Protein AF-A0A2N1PMX1-F1 (afdb_monomer_lite)

Secondary structure (DSSP, 8-state):
------------SS-TT------TT----TTGGGT-SEEEEEEEGGGHHHHHHHHHHHHHHH--EEEEEEE-HHHHHHHHHTT---SEEEES-HHHHHHHHHTTSS-GGG------TT-TTSS-EEEEEEEEEEEEETTSTTTT--HHHHHHHHHHT-SSPP-EEEE-SGGGTTHHHHHHHHH-THHHHHHHHT-PEEESSHHHHHHHHHTTS-SEEEEEGGGGGGT-TTEEEEEPPGGG--EEEEEEE--TT---HHHHHHHHHHHTSHHHHHHHHHTTPBPPP-EEEEE-SSHHHHHHHHHHHHHTT--EEEEEPPTTS-SS--EEEEEET--HHHHHHHHHT-TTGGG---SEEEEE-

pLDDT: mean 84.06, std 19.66, range [22.91, 98.5]

Structure (mmCIF, N/CA/C/O backbone):
data_AF-A0A2N1PMX1-F1
#
_entry.id   AF-A0A2N1PMX1-F1
#
loop_
_atom_site.group_PDB
_atom_site.id
_atom_site.type_symbol
_atom_site.label_atom_id
_atom_site.label_alt_id
_atom_site.label_comp_id
_atom_site.label_asym_id
_atom_site.label_entity_id
_atom_site.label_seq_id
_atom_site.pdbx_PDB_ins_code
_atom_site.Cartn_x
_atom_site.Cartn_y
_atom_site.Cartn_z
_atom_site.occupancy
_atom_site.B_iso_or_equiv
_atom_site.auth_seq_id
_atom_site.auth_comp_id
_atom_site.auth_asym_id
_atom_site.auth_atom_id
_atom_site.pdbx_PDB_model_num
ATOM 1 N N . MET A 1 1 ? 15.914 -27.012 -13.414 1.00 31.75 1 MET A N 1
ATOM 2 C CA . MET A 1 1 ? 14.667 -26.538 -12.777 1.00 31.75 1 MET A CA 1
ATOM 3 C C . MET A 1 1 ? 14.877 -26.641 -11.278 1.00 31.75 1 MET A C 1
ATOM 5 O O . MET A 1 1 ? 14.696 -27.716 -10.730 1.00 31.75 1 MET A O 1
ATOM 9 N N . ASN A 1 2 ? 15.370 -25.573 -10.645 1.00 22.91 2 ASN A N 1
ATOM 10 C CA . ASN A 1 2 ? 15.677 -25.578 -9.215 1.00 22.91 2 ASN A CA 1
ATOM 11 C C . ASN A 1 2 ? 14.552 -24.852 -8.477 1.00 22.91 2 ASN A C 1
ATOM 13 O O . ASN A 1 2 ? 14.322 -23.666 -8.707 1.00 22.91 2 ASN A O 1
ATOM 17 N N . SER A 1 3 ? 13.835 -25.584 -7.627 1.00 23.03 3 SER A N 1
ATOM 18 C CA . SER A 1 3 ? 12.868 -25.038 -6.682 1.00 23.03 3 SER A CA 1
ATOM 19 C C . SER A 1 3 ? 13.603 -24.179 -5.654 1.00 23.03 3 SER A C 1
ATOM 21 O O . SER A 1 3 ? 14.401 -24.688 -4.867 1.00 23.03 3 SER A O 1
ATOM 23 N N . LEU A 1 4 ? 13.351 -22.870 -5.670 1.00 25.89 4 LEU A N 1
ATOM 24 C CA . LEU A 1 4 ? 13.813 -21.954 -4.631 1.00 25.89 4 LEU A CA 1
ATOM 25 C C . LEU A 1 4 ? 13.107 -22.310 -3.316 1.00 25.89 4 LEU A C 1
ATOM 27 O O . LEU A 1 4 ? 11.915 -22.060 -3.146 1.00 25.89 4 LEU A O 1
ATOM 31 N N . HIS A 1 5 ? 13.846 -22.928 -2.396 1.00 24.62 5 HIS A N 1
ATOM 32 C CA . HIS A 1 5 ? 13.413 -23.119 -1.018 1.00 24.62 5 HIS A CA 1
ATOM 33 C C . HIS A 1 5 ? 13.460 -21.773 -0.285 1.00 24.62 5 HIS A C 1
ATOM 35 O O . HIS A 1 5 ? 14.514 -21.155 -0.148 1.00 24.62 5 HIS A O 1
ATOM 41 N N . PHE A 1 6 ? 12.299 -21.315 0.182 1.00 27.45 6 PHE A N 1
ATOM 42 C CA . PHE A 1 6 ? 12.172 -20.140 1.035 1.00 27.45 6 PHE A CA 1
ATOM 43 C C . PHE A 1 6 ? 12.699 -20.468 2.436 1.00 27.45 6 PHE A C 1
ATOM 45 O O . PHE A 1 6 ? 12.077 -21.231 3.172 1.00 27.45 6 PHE A O 1
ATOM 52 N N . HIS A 1 7 ? 13.831 -19.879 2.818 1.00 26.77 7 HIS A N 1
ATOM 53 C CA . HIS A 1 7 ? 14.289 -19.901 4.204 1.00 26.77 7 HIS A CA 1
ATOM 54 C C . HIS A 1 7 ? 13.447 -18.937 5.057 1.00 26.77 7 HIS A C 1
ATOM 56 O O . HIS A 1 7 ? 13.374 -17.731 4.795 1.00 26.77 7 HIS A O 1
ATOM 62 N N . GLU A 1 8 ? 12.818 -19.472 6.106 1.00 26.69 8 GLU A N 1
ATOM 63 C CA . GLU A 1 8 ? 12.263 -18.688 7.206 1.00 26.69 8 GLU A CA 1
ATOM 64 C C . GLU A 1 8 ? 13.402 -17.941 7.909 1.00 26.69 8 GLU A C 1
ATOM 66 O O . GLU A 1 8 ? 14.222 -18.530 8.608 1.00 26.69 8 GLU A O 1
ATOM 71 N N . TRP A 1 9 ? 13.460 -16.625 7.714 1.00 27.88 9 TRP A N 1
ATOM 72 C CA . TRP A 1 9 ? 14.339 -15.741 8.476 1.00 27.88 9 TRP A CA 1
ATOM 73 C C . TRP A 1 9 ? 13.493 -14.917 9.450 1.00 27.88 9 TRP A C 1
ATOM 75 O O . TRP A 1 9 ? 12.544 -14.241 9.032 1.00 27.88 9 TRP A O 1
ATOM 85 N N . SER A 1 10 ? 13.822 -15.024 10.741 1.00 28.45 10 SER A N 1
ATOM 86 C CA . SER A 1 10 ? 13.206 -14.311 11.865 1.00 28.45 10 SER A CA 1
ATOM 87 C C . SER A 1 10 ? 14.152 -13.203 12.343 1.00 28.45 10 SER A C 1
ATOM 89 O O . SER A 1 10 ? 15.170 -13.522 12.954 1.00 28.45 10 SER A O 1
ATOM 91 N N . PRO A 1 11 ? 13.846 -11.910 12.119 1.00 30.91 11 PRO A N 1
ATOM 92 C CA . PRO A 1 11 ? 14.676 -10.821 12.626 1.00 30.91 11 PRO A CA 1
ATOM 93 C C . PRO A 1 11 ? 14.299 -10.381 14.055 1.00 30.91 11 PRO A C 1
ATOM 95 O O . PRO A 1 11 ? 14.763 -9.346 14.522 1.00 30.91 11 PRO A O 1
ATOM 98 N N . PHE A 1 12 ? 13.476 -11.141 14.788 1.00 35.06 12 PHE A N 1
ATOM 99 C CA . PHE A 1 12 ? 12.961 -10.730 16.100 1.00 35.06 12 PHE A CA 1
ATOM 100 C C . PHE A 1 12 ? 13.449 -11.631 17.236 1.00 35.06 12 PHE A C 1
ATOM 102 O O . PHE A 1 12 ? 12.665 -12.387 17.798 1.00 35.06 12 PHE A O 1
ATOM 109 N N . ASN A 1 13 ? 14.726 -11.518 17.612 1.00 29.23 13 ASN A N 1
ATOM 110 C CA . ASN A 1 13 ? 15.225 -12.109 18.863 1.00 29.23 13 ASN A CA 1
ATOM 111 C C . ASN A 1 13 ? 15.556 -11.095 19.972 1.00 29.23 13 ASN A C 1
ATOM 113 O O . ASN A 1 13 ? 15.912 -11.524 21.059 1.00 29.23 13 ASN A O 1
ATOM 117 N N . ASN A 1 14 ? 15.364 -9.782 19.775 1.00 31.61 14 ASN A N 1
ATOM 118 C CA . ASN A 1 14 ? 15.778 -8.774 20.772 1.00 31.61 14 ASN A CA 1
ATOM 119 C C . ASN A 1 14 ? 14.686 -7.798 21.260 1.00 31.61 14 ASN A C 1
ATOM 121 O O . ASN A 1 14 ? 15.005 -6.753 21.815 1.00 31.61 14 ASN A O 1
ATOM 125 N N . LEU A 1 15 ? 13.396 -8.134 21.132 1.00 34.53 15 LEU A N 1
ATOM 126 C CA . LEU A 1 15 ? 12.296 -7.341 21.726 1.00 34.53 15 LEU A CA 1
ATOM 127 C C . LEU A 1 15 ? 11.607 -8.017 22.931 1.00 34.53 15 LEU A C 1
ATOM 129 O O . LEU A 1 15 ? 10.574 -7.546 23.397 1.00 34.53 15 LEU A O 1
ATOM 133 N N . SER A 1 16 ? 12.173 -9.093 23.488 1.00 35.72 16 SER A N 1
ATOM 134 C CA . SER A 1 16 ? 11.529 -9.905 24.536 1.00 35.72 16 SER A CA 1
ATOM 135 C C . SER A 1 16 ? 11.720 -9.430 25.990 1.00 35.72 16 SER A C 1
ATOM 137 O O . SER A 1 16 ? 11.371 -10.176 26.900 1.00 35.72 16 SER A O 1
ATOM 139 N N . GLN A 1 17 ? 12.217 -8.214 26.263 1.00 33.31 17 GLN A N 1
ATOM 140 C CA . GLN A 1 17 ? 12.515 -7.789 27.650 1.00 33.31 17 GLN A CA 1
ATOM 141 C C . GLN A 1 17 ? 11.909 -6.458 28.128 1.00 33.31 17 GLN A C 1
ATOM 143 O O . GLN A 1 17 ? 12.390 -5.867 29.091 1.00 33.31 17 GLN A O 1
ATOM 148 N N . ARG A 1 18 ? 10.787 -6.005 27.562 1.00 36.00 18 ARG A N 1
ATOM 149 C CA . ARG A 1 18 ? 9.947 -4.988 28.229 1.00 36.00 18 ARG A CA 1
ATOM 150 C C . ARG A 1 18 ? 8.486 -5.416 28.257 1.00 36.00 18 ARG A C 1
ATOM 152 O O . ARG A 1 18 ? 7.653 -4.914 27.515 1.00 36.00 18 ARG A O 1
ATOM 159 N N . GLY A 1 19 ? 8.195 -6.382 29.124 1.00 37.06 19 GLY A N 1
ATOM 160 C CA . GLY A 1 19 ? 6.842 -6.808 29.462 1.00 37.06 19 GLY A CA 1
ATOM 161 C C . GLY A 1 19 ? 6.631 -6.768 30.971 1.00 37.06 19 GLY A C 1
ATOM 162 O O . GLY A 1 19 ? 7.093 -7.668 31.657 1.00 37.06 19 GLY A O 1
ATOM 163 N N . GLN A 1 20 ? 5.954 -5.725 31.459 1.00 38.34 20 GLN A N 1
ATOM 164 C CA . GLN A 1 20 ? 5.253 -5.588 32.753 1.00 38.34 20 GLN A CA 1
ATOM 165 C C . GLN A 1 20 ? 4.741 -4.130 32.773 1.00 38.34 20 GLN A C 1
ATOM 167 O O . GLN A 1 20 ? 5.554 -3.222 32.761 1.00 38.34 20 GLN A O 1
ATOM 172 N N . ARG A 1 21 ? 3.455 -3.766 32.711 1.00 39.44 21 ARG A N 1
ATOM 173 C CA . ARG A 1 21 ? 2.185 -4.391 33.094 1.00 39.44 21 ARG A CA 1
ATOM 174 C C . ARG A 1 21 ? 1.114 -4.052 32.042 1.00 39.44 21 ARG A C 1
ATOM 176 O O . ARG A 1 21 ? 0.898 -2.887 31.740 1.00 39.44 21 ARG A O 1
ATOM 183 N N . MET A 1 22 ? 0.403 -5.060 31.542 1.00 35.62 22 MET A N 1
ATOM 184 C CA . MET A 1 22 ? -0.882 -4.906 30.843 1.00 35.62 22 MET A CA 1
ATOM 185 C C . MET A 1 22 ? -1.934 -5.757 31.568 1.00 35.62 22 MET A C 1
ATOM 187 O O . MET A 1 22 ? -2.430 -6.750 31.036 1.00 35.62 22 MET A O 1
ATOM 191 N N . SER A 1 23 ? -2.212 -5.441 32.835 1.00 36.66 23 SER A N 1
ATOM 192 C CA . SER A 1 23 ? -3.180 -6.195 33.645 1.00 36.66 23 SER A CA 1
ATOM 193 C C . SER A 1 23 ? -4.632 -5.744 33.479 1.00 36.66 23 SER A C 1
ATOM 195 O O . SER A 1 23 ? -5.520 -6.479 33.902 1.00 36.66 23 SER A O 1
ATOM 197 N N . ASP A 1 24 ? -4.908 -4.626 32.804 1.00 37.81 24 ASP A N 1
ATOM 198 C CA . ASP A 1 24 ? -6.205 -3.953 32.990 1.00 37.81 24 ASP A CA 1
ATOM 199 C C . ASP A 1 24 ? -7.189 -4.119 31.815 1.00 37.81 24 ASP A C 1
ATOM 201 O O . ASP A 1 24 ? -8.210 -3.449 31.745 1.00 37.81 24 ASP A O 1
ATOM 205 N N . PHE A 1 25 ? -6.949 -5.083 30.917 1.00 43.34 25 PHE A N 1
ATOM 206 C CA . PHE A 1 25 ? -7.880 -5.446 29.830 1.00 43.34 25 PHE A CA 1
ATOM 207 C C . PHE A 1 25 ? -8.439 -6.874 29.947 1.00 43.34 25 PHE A C 1
ATOM 209 O O . PHE A 1 25 ? -8.763 -7.534 28.957 1.00 43.34 25 PHE A O 1
ATOM 216 N N . LYS A 1 26 ? -8.577 -7.388 31.173 1.00 49.94 26 LYS A N 1
ATOM 217 C CA . LYS A 1 26 ? -9.271 -8.656 31.426 1.00 49.94 26 LYS A CA 1
ATOM 218 C C . LYS A 1 26 ? -10.754 -8.408 31.687 1.00 49.94 26 LYS A C 1
ATOM 220 O O . LYS A 1 26 ? -11.137 -8.214 32.829 1.00 49.94 26 LYS A O 1
ATOM 225 N N . GLN A 1 27 ? -11.565 -8.486 30.629 1.00 48.69 27 GLN A N 1
ATOM 226 C CA . GLN A 1 27 ? -12.799 -9.294 30.569 1.00 48.69 27 GLN A CA 1
ATOM 227 C C . GLN A 1 27 ? -13.600 -8.970 29.297 1.00 48.69 27 GLN A C 1
ATOM 229 O O . GLN A 1 27 ? -14.389 -8.033 29.272 1.00 48.69 27 GLN A O 1
ATOM 234 N N . LYS A 1 28 ? -13.396 -9.783 28.251 1.00 52.16 28 LYS A N 1
ATOM 235 C CA . LYS A 1 28 ? -14.417 -10.261 27.289 1.00 52.16 28 LYS A CA 1
ATOM 236 C C . LYS A 1 28 ? -13.773 -11.255 26.292 1.00 52.16 28 LYS A C 1
ATOM 238 O O . LYS A 1 28 ? -13.301 -10.810 25.250 1.00 52.16 28 LYS A O 1
ATOM 243 N N . PRO A 1 29 ? -13.705 -12.579 26.572 1.00 52.59 29 PRO A N 1
ATOM 244 C CA . PRO A 1 29 ? -13.316 -13.534 25.522 1.00 52.59 29 PRO A CA 1
ATOM 245 C C . PRO A 1 29 ? -14.291 -14.693 25.246 1.00 52.59 29 PRO A C 1
ATOM 247 O O . PRO A 1 29 ? -14.190 -15.292 24.179 1.00 52.59 29 PRO A O 1
ATOM 250 N N . ASP A 1 30 ? -15.234 -15.039 26.128 1.00 53.88 30 ASP A N 1
ATOM 251 C CA . ASP A 1 30 ? -15.926 -16.336 25.979 1.00 53.88 30 ASP A CA 1
ATOM 252 C C . ASP A 1 30 ? -17.154 -16.324 25.057 1.00 53.88 30 ASP A C 1
ATOM 254 O O . ASP A 1 30 ? -17.484 -17.356 24.472 1.00 53.88 30 ASP A O 1
ATOM 258 N N . SER A 1 31 ? -17.802 -15.174 24.843 1.00 50.41 31 SER A N 1
ATOM 259 C CA . SER A 1 31 ? -18.958 -15.084 23.935 1.00 50.41 31 SER A CA 1
ATOM 260 C C . SER A 1 31 ? -18.568 -15.021 22.451 1.00 50.41 31 SER A C 1
ATOM 262 O O . SER A 1 31 ? -19.289 -15.571 21.622 1.00 50.41 31 SER A O 1
ATOM 264 N N . MET A 1 32 ? -17.416 -14.427 22.107 1.00 50.81 32 MET A N 1
ATOM 265 C CA . MET A 1 32 ? -16.932 -14.335 20.716 1.00 50.81 32 MET A CA 1
ATOM 266 C C . MET A 1 32 ? -16.398 -15.671 20.180 1.00 50.81 32 MET A C 1
ATOM 268 O O . MET A 1 32 ? -16.600 -15.998 19.011 1.00 50.81 32 MET A O 1
ATOM 272 N N . LYS A 1 33 ? -15.768 -16.491 21.035 1.00 51.88 33 LYS A N 1
ATOM 273 C CA . LYS A 1 33 ? -15.170 -17.778 20.629 1.00 51.88 33 LYS A CA 1
ATOM 274 C C . LYS A 1 33 ? -16.172 -18.773 20.035 1.00 51.88 33 LYS A C 1
ATOM 276 O O . LYS A 1 33 ? -15.763 -19.676 19.312 1.00 51.88 33 LYS A O 1
ATOM 281 N N . LYS A 1 34 ? -17.470 -18.649 20.339 1.00 55.34 34 LYS A N 1
ATOM 282 C CA . LYS A 1 34 ? -18.470 -19.672 19.992 1.00 55.34 34 LYS A CA 1
ATOM 283 C C . LYS A 1 34 ? -19.038 -19.585 18.575 1.00 55.34 34 LYS A C 1
ATOM 285 O O . LYS A 1 34 ? -19.635 -20.571 18.154 1.00 55.34 34 LYS A O 1
ATOM 290 N N . LYS A 1 35 ? -18.890 -18.472 17.840 1.00 60.88 35 LYS A N 1
ATOM 291 C CA . LYS A 1 35 ? -19.586 -18.314 16.544 1.00 60.88 35 LYS A CA 1
ATOM 292 C C . LYS A 1 35 ? -18.690 -18.410 15.308 1.00 60.88 35 LYS A C 1
ATOM 294 O O . LYS A 1 35 ? -19.154 -18.930 14.299 1.00 60.88 35 LYS A O 1
ATOM 299 N N . PHE A 1 36 ? -17.417 -18.013 15.384 1.00 66.81 36 PHE A N 1
ATOM 300 C CA . PHE A 1 36 ? -16.476 -18.159 14.268 1.00 66.81 36 PHE A CA 1
ATOM 301 C C . PHE A 1 36 ? -15.043 -18.383 14.767 1.00 66.81 36 PHE A C 1
ATOM 303 O O . PHE A 1 36 ? -14.430 -17.487 15.339 1.00 66.81 36 PHE A O 1
ATOM 310 N N . SER A 1 37 ? -14.495 -19.576 14.527 1.00 83.69 37 SER A N 1
ATOM 311 C CA . SER A 1 37 ? -13.115 -19.928 14.895 1.00 83.69 37 SER A CA 1
ATOM 312 C C . SER A 1 37 ? -12.068 -19.437 13.888 1.00 83.69 37 SER A C 1
ATOM 314 O O . SER A 1 37 ? -10.878 -19.431 14.203 1.00 83.69 37 SER A O 1
ATOM 316 N N . GLU A 1 38 ? -12.492 -19.021 12.690 1.00 95.50 38 GLU A N 1
ATOM 317 C CA . GLU A 1 38 ? -11.606 -18.691 11.572 1.00 95.50 38 GLU A CA 1
ATOM 318 C C . GLU A 1 38 ? -12.104 -17.483 10.758 1.00 95.50 38 GLU A C 1
ATOM 320 O O . GLU A 1 38 ? -13.307 -17.316 10.516 1.00 95.50 38 GLU A O 1
ATOM 325 N N . LEU A 1 39 ? -11.151 -16.665 10.309 1.00 97.00 39 LEU A N 1
ATOM 326 C CA . LEU A 1 39 ? -11.297 -15.546 9.386 1.00 97.00 39 LEU A CA 1
ATOM 327 C C . LEU A 1 39 ? -10.561 -15.851 8.074 1.00 97.00 39 LEU A C 1
ATOM 329 O O . LEU A 1 39 ? -9.362 -16.142 8.095 1.00 97.00 39 LEU A O 1
ATOM 333 N N . ILE A 1 40 ? -11.254 -15.749 6.939 1.00 98.06 40 ILE A N 1
ATOM 334 C CA . ILE A 1 40 ? -10.675 -15.938 5.604 1.00 98.06 40 ILE A CA 1
ATOM 335 C C . ILE A 1 40 ? -10.354 -14.582 4.976 1.00 98.06 40 ILE A C 1
ATOM 337 O O . ILE A 1 40 ? -11.252 -13.786 4.709 1.00 98.06 40 ILE A O 1
ATOM 341 N N . VAL A 1 41 ? -9.075 -14.320 4.716 1.00 98.38 41 VAL A N 1
ATOM 342 C CA . VAL A 1 41 ? -8.588 -13.044 4.178 1.00 98.38 41 VAL A CA 1
ATOM 343 C C . VAL A 1 41 ? -7.952 -13.264 2.811 1.00 98.38 41 VAL A C 1
ATOM 345 O O . VAL A 1 41 ? -6.994 -14.024 2.682 1.00 98.38 41 VAL A O 1
ATOM 348 N N . PHE A 1 42 ? -8.455 -12.578 1.790 1.00 98.50 42 PHE A N 1
ATOM 349 C CA . PHE A 1 42 ? -7.845 -12.520 0.464 1.00 98.50 42 PHE A CA 1
ATOM 350 C C . PHE A 1 42 ? -7.030 -11.232 0.350 1.00 98.50 42 PHE A C 1
ATOM 352 O O . PHE A 1 42 ? -7.496 -10.155 0.722 1.00 98.50 42 PHE A O 1
ATOM 359 N N . SER A 1 43 ? -5.800 -11.311 -0.149 1.00 97.69 43 SER A N 1
ATOM 360 C CA . SER A 1 43 ? -4.931 -10.140 -0.278 1.00 97.69 43 SER A CA 1
ATOM 361 C C . SER A 1 43 ? -4.172 -10.151 -1.594 1.00 97.69 43 SER A C 1
ATOM 363 O O . SER A 1 43 ? -3.531 -11.137 -1.958 1.00 97.69 43 SER A O 1
ATOM 365 N N . ALA A 1 44 ? -4.214 -9.034 -2.318 1.00 95.75 44 ALA A N 1
ATOM 366 C CA . ALA A 1 44 ? -3.354 -8.864 -3.477 1.00 95.75 44 ALA A CA 1
ATOM 367 C C . ALA A 1 44 ? -1.880 -8.952 -3.040 1.00 95.75 44 ALA A C 1
ATOM 369 O O . ALA A 1 44 ? -1.472 -8.307 -2.073 1.00 95.75 44 ALA A O 1
ATOM 370 N N . GLY A 1 45 ? -1.064 -9.728 -3.760 1.00 91.56 45 GLY A N 1
ATOM 371 C CA . GLY A 1 45 ? 0.280 -10.101 -3.290 1.00 91.56 45 GLY A CA 1
ATOM 372 C C . GLY A 1 45 ? 1.158 -8.921 -2.843 1.00 91.56 45 GLY A C 1
ATOM 373 O O . GLY A 1 45 ? 1.784 -8.980 -1.790 1.00 91.56 45 GLY A O 1
ATOM 374 N N . GLY A 1 46 ? 1.132 -7.807 -3.584 1.00 90.00 46 GLY A N 1
ATOM 375 C CA . GLY A 1 46 ? 1.922 -6.607 -3.275 1.00 90.00 46 GLY A CA 1
ATOM 376 C C . GLY A 1 46 ? 1.441 -5.768 -2.080 1.00 90.00 46 GLY A C 1
ATOM 377 O O . GLY A 1 46 ? 2.039 -4.728 -1.823 1.00 90.00 46 GLY A O 1
ATOM 378 N N . VAL A 1 47 ? 0.361 -6.149 -1.390 1.00 94.19 47 VAL A N 1
ATOM 379 C CA . VAL A 1 47 ? -0.127 -5.484 -0.159 1.00 94.19 47 VAL A CA 1
ATOM 380 C C . VAL A 1 47 ? -0.304 -6.449 1.022 1.00 94.19 47 VAL A C 1
ATOM 382 O O . VAL A 1 47 ? -0.679 -6.033 2.116 1.00 94.19 47 VAL A O 1
ATOM 385 N N . ALA A 1 48 ? -0.003 -7.733 0.822 1.00 94.81 48 ALA A N 1
ATOM 386 C CA . ALA A 1 48 ? -0.115 -8.782 1.831 1.00 94.81 48 ALA A CA 1
ATOM 387 C C . ALA A 1 48 ? 0.925 -8.741 2.974 1.00 94.81 48 ALA A C 1
ATOM 389 O O . ALA A 1 48 ? 0.602 -9.228 4.065 1.00 94.81 48 ALA A O 1
ATOM 390 N N . PRO A 1 49 ? 2.162 -8.224 2.800 1.00 94.19 49 PRO A N 1
ATOM 391 C CA . PRO A 1 49 ? 3.185 -8.376 3.840 1.00 94.19 49 PRO A CA 1
ATOM 392 C C . PRO A 1 49 ? 2.856 -7.732 5.198 1.00 94.19 49 PRO A C 1
ATOM 394 O O . PRO A 1 49 ? 2.966 -8.452 6.196 1.00 94.19 49 PRO A O 1
ATOM 397 N N . PRO A 1 50 ? 2.344 -6.485 5.289 1.00 95.50 50 PRO A N 1
ATOM 398 C CA . PRO A 1 50 ? 1.915 -5.931 6.576 1.00 95.50 50 PRO A CA 1
ATOM 399 C C . PRO A 1 50 ? 0.809 -6.773 7.233 1.00 95.50 50 PRO A C 1
ATOM 401 O O . PRO A 1 50 ? 0.867 -7.075 8.425 1.00 95.50 50 PRO A O 1
ATOM 404 N N . LEU A 1 51 ? -0.163 -7.248 6.443 1.00 96.75 51 LEU A N 1
ATOM 405 C CA . LEU A 1 51 ? -1.253 -8.105 6.929 1.00 96.75 51 LEU A CA 1
ATOM 406 C C . LEU A 1 51 ? -0.745 -9.437 7.484 1.00 96.75 51 LEU A C 1
ATOM 408 O O . LEU A 1 51 ? -1.279 -9.938 8.469 1.00 96.75 51 LEU A O 1
ATOM 412 N N . THR A 1 52 ? 0.306 -9.995 6.884 1.00 95.06 52 THR A N 1
ATOM 413 C CA . THR A 1 52 ? 0.915 -11.253 7.336 1.00 95.06 52 THR A CA 1
ATOM 414 C C . THR A 1 52 ? 1.538 -11.104 8.724 1.00 95.06 52 THR A C 1
ATOM 416 O O . THR A 1 52 ? 1.426 -12.012 9.553 1.00 95.06 52 THR A O 1
ATOM 419 N N . VAL A 1 53 ? 2.150 -9.950 9.013 1.00 95.19 53 VAL A N 1
ATOM 420 C CA . VAL A 1 53 ? 2.673 -9.641 10.352 1.00 95.19 53 VAL A CA 1
ATOM 421 C C . VAL A 1 53 ? 1.526 -9.427 11.339 1.00 95.19 53 VAL A C 1
ATOM 423 O O . VAL A 1 53 ? 1.504 -10.046 12.406 1.00 95.19 53 VAL A O 1
ATOM 426 N N . LEU A 1 54 ? 0.532 -8.618 10.964 1.00 97.31 54 LEU A N 1
ATOM 427 C CA . LEU A 1 54 ? -0.603 -8.279 11.828 1.00 97.31 54 LEU A CA 1
ATOM 428 C C . LEU A 1 54 ? -1.506 -9.468 12.142 1.00 97.31 54 LEU A C 1
ATOM 430 O O . LEU A 1 54 ? -2.051 -9.548 13.244 1.00 97.31 54 LEU A O 1
ATOM 434 N N . LYS A 1 55 ? -1.615 -10.426 11.219 1.00 97.25 55 LYS A N 1
ATOM 435 C CA . LYS A 1 55 ? -2.282 -11.708 11.441 1.00 97.25 55 LYS A CA 1
ATOM 436 C C . LYS A 1 55 ? -1.768 -12.376 12.719 1.00 97.25 55 LYS A C 1
ATOM 438 O O . LYS A 1 55 ? -2.576 -12.781 13.548 1.00 97.25 55 LYS A O 1
ATOM 443 N N . ARG A 1 56 ? -0.448 -12.463 12.920 1.00 95.81 56 ARG A N 1
ATOM 444 C CA . ARG A 1 56 ? 0.133 -13.188 14.065 1.00 95.81 56 ARG A CA 1
ATOM 445 C C . ARG A 1 56 ? -0.266 -12.556 15.399 1.00 95.81 56 ARG A C 1
ATOM 447 O O . ARG A 1 56 ? -0.722 -13.264 16.296 1.00 95.81 56 ARG A O 1
ATOM 454 N N . SER A 1 57 ? -0.146 -11.233 15.523 1.00 95.56 57 SER A N 1
ATOM 455 C CA . SER A 1 57 ? -0.525 -10.530 16.756 1.00 95.56 57 SER A CA 1
ATOM 456 C C . SER A 1 57 ? -2.037 -10.538 16.989 1.00 95.56 57 SER A C 1
ATOM 458 O O . SER A 1 57 ? -2.479 -10.671 18.130 1.00 95.56 57 SER A O 1
ATOM 460 N N . PHE A 1 58 ? -2.841 -10.486 15.923 1.00 96.62 58 PHE A N 1
ATOM 461 C CA . PHE A 1 58 ? -4.292 -10.623 16.024 1.00 96.62 58 PHE A CA 1
ATOM 462 C C . PHE A 1 58 ? -4.716 -11.997 16.548 1.00 96.62 58 PHE A C 1
ATOM 464 O O . PHE A 1 58 ? -5.516 -12.075 17.484 1.00 96.62 58 PHE A O 1
ATOM 471 N N . GLN A 1 59 ? -4.160 -13.072 15.977 1.00 96.44 59 GLN A N 1
ATOM 472 C CA . GLN A 1 59 ? -4.445 -14.448 16.390 1.00 96.44 59 GLN A CA 1
ATOM 473 C C . GLN A 1 59 ? -4.075 -14.664 17.862 1.00 96.44 59 GLN A C 1
ATOM 475 O O . GLN A 1 59 ? -4.876 -15.206 18.619 1.00 96.44 59 GLN A O 1
ATOM 480 N N . ALA A 1 60 ? -2.904 -14.179 18.287 1.00 95.06 60 ALA A N 1
ATOM 481 C CA . ALA A 1 60 ? -2.458 -14.281 19.677 1.00 95.06 60 ALA A CA 1
ATOM 482 C C . ALA A 1 60 ? -3.389 -13.542 20.655 1.00 95.06 60 ALA A C 1
ATOM 484 O O . ALA A 1 60 ? -3.655 -14.038 21.747 1.00 95.06 60 ALA A O 1
ATOM 485 N N . ARG A 1 61 ? -3.907 -12.371 20.263 1.00 92.69 61 ARG A N 1
ATOM 486 C CA . ARG A 1 61 ? -4.782 -11.556 21.118 1.00 92.69 61 ARG A CA 1
ATOM 487 C C . ARG A 1 61 ? -6.207 -12.097 21.213 1.00 92.69 61 ARG A C 1
ATOM 489 O O . ARG A 1 61 ? -6.822 -12.008 22.270 1.00 92.69 61 ARG A O 1
ATOM 496 N N . THR A 1 62 ? -6.755 -12.588 20.107 1.00 93.75 62 THR A N 1
ATOM 497 C CA . THR A 1 62 ? -8.193 -12.896 19.996 1.00 93.75 62 THR A CA 1
ATOM 498 C C . THR A 1 62 ? -8.504 -14.388 20.054 1.00 93.75 62 THR A C 1
ATOM 500 O O . THR A 1 62 ? -9.625 -14.767 20.384 1.00 93.75 62 THR A O 1
ATOM 503 N N . GLY A 1 63 ? -7.534 -15.245 19.727 1.00 93.44 63 GLY A N 1
ATOM 504 C CA . GLY A 1 63 ? -7.751 -16.675 19.517 1.00 93.44 63 GLY A CA 1
ATOM 505 C C . GLY A 1 63 ? -8.479 -17.021 18.211 1.00 93.44 63 GLY A C 1
ATOM 506 O O . GLY A 1 63 ? -8.713 -18.199 17.960 1.00 93.44 63 GLY A O 1
ATOM 507 N N . ILE A 1 64 ? -8.828 -16.037 17.373 1.00 94.44 64 ILE A N 1
ATOM 508 C CA . ILE A 1 64 ? -9.450 -16.261 16.061 1.00 94.44 64 ILE A CA 1
ATOM 509 C C . ILE A 1 64 ? -8.352 -16.649 15.074 1.00 94.44 64 ILE A C 1
ATOM 511 O O . ILE A 1 64 ? -7.402 -15.889 14.895 1.00 94.44 64 ILE A O 1
ATOM 515 N N . ALA A 1 65 ? -8.462 -17.801 14.410 1.00 96.88 65 ALA A N 1
ATOM 516 C CA . ALA A 1 65 ? -7.521 -18.181 13.362 1.00 96.88 65 ALA A CA 1
ATOM 517 C C . ALA A 1 65 ? -7.687 -17.278 12.129 1.00 96.88 65 ALA A C 1
ATOM 519 O O . ALA A 1 65 ? -8.803 -16.946 11.751 1.00 96.88 65 ALA A O 1
ATOM 520 N N . VAL A 1 66 ? -6.592 -16.893 11.470 1.00 97.88 66 VAL A N 1
ATOM 521 C CA . VAL A 1 66 ? -6.654 -16.097 10.233 1.00 97.88 66 VAL A CA 1
ATOM 522 C C . VAL A 1 66 ? -6.001 -16.885 9.108 1.00 97.88 66 VAL A C 1
ATOM 524 O O . VAL A 1 66 ? -4.793 -17.138 9.135 1.00 97.88 66 VAL A O 1
ATOM 527 N N . LYS A 1 67 ? -6.773 -17.263 8.095 1.00 98.06 67 LYS A N 1
ATOM 528 C CA . LYS A 1 67 ? -6.276 -17.921 6.887 1.00 98.06 67 LYS A CA 1
ATOM 529 C C . LYS A 1 67 ? -6.137 -16.886 5.781 1.00 98.06 67 LYS A C 1
ATOM 531 O O . LYS A 1 67 ? -7.100 -16.206 5.448 1.00 98.06 67 LYS A O 1
ATOM 536 N N . MET A 1 68 ? -4.929 -16.749 5.241 1.00 98.00 68 MET A N 1
ATOM 537 C CA . MET A 1 68 ? -4.632 -15.762 4.203 1.00 98.00 68 MET A CA 1
ATOM 538 C C . MET A 1 68 ? -4.402 -16.447 2.862 1.00 98.00 68 MET A C 1
ATOM 540 O O . MET A 1 68 ? -3.638 -17.409 2.793 1.00 98.00 68 MET A O 1
ATOM 544 N N . TYR A 1 69 ? -5.026 -15.909 1.820 1.00 97.88 69 TYR A N 1
ATOM 545 C CA . TYR A 1 69 ? -4.825 -16.287 0.428 1.00 97.88 69 TYR A CA 1
ATOM 546 C C . TYR A 1 69 ? -4.265 -15.081 -0.317 1.00 97.88 69 TYR A C 1
ATOM 548 O O . TYR A 1 69 ? -4.920 -14.042 -0.417 1.00 97.88 69 TYR A O 1
ATOM 556 N N . ASN A 1 70 ? -3.040 -15.223 -0.815 1.00 95.75 70 ASN A N 1
ATOM 557 C CA . ASN A 1 70 ? -2.342 -14.160 -1.520 1.00 95.75 70 ASN A CA 1
ATOM 558 C C . ASN A 1 70 ? -2.317 -14.489 -3.011 1.00 95.75 70 ASN A C 1
ATOM 560 O O . ASN A 1 70 ? -1.912 -15.589 -3.377 1.00 95.75 70 ASN A O 1
ATOM 564 N N . GLY A 1 71 ? -2.724 -13.550 -3.861 1.00 93.88 71 GLY A N 1
ATOM 565 C CA . GLY A 1 71 ? -2.826 -13.809 -5.298 1.00 93.88 71 GLY A CA 1
ATOM 566 C C . GLY A 1 71 ? -2.901 -12.547 -6.140 1.00 93.88 71 GLY A C 1
ATOM 567 O O . GLY A 1 71 ? -2.784 -11.423 -5.631 1.00 93.88 71 GLY A O 1
ATOM 568 N N . ARG A 1 72 ? -3.084 -12.734 -7.449 1.00 93.38 72 ARG A N 1
ATOM 569 C CA . ARG A 1 72 ? -3.429 -11.628 -8.344 1.00 93.38 72 ARG A CA 1
ATOM 570 C C . ARG A 1 72 ? -4.870 -11.192 -8.067 1.00 93.38 72 ARG A C 1
ATOM 572 O O . ARG A 1 72 ? -5.708 -12.053 -7.798 1.00 93.38 72 ARG A O 1
ATOM 579 N N . PRO A 1 73 ? -5.190 -9.888 -8.117 1.00 93.44 73 PRO A N 1
ATOM 580 C CA . PRO A 1 73 ? -6.555 -9.428 -7.890 1.00 93.44 73 PRO A CA 1
ATOM 581 C C . PRO A 1 73 ? -7.593 -10.163 -8.744 1.00 93.44 73 PRO A C 1
ATOM 583 O O . PRO A 1 73 ? -8.627 -10.547 -8.222 1.00 93.44 73 PRO A O 1
ATOM 586 N N . GLU A 1 74 ? -7.275 -10.453 -10.004 1.00 93.62 74 GLU A N 1
ATOM 587 C CA . GLU A 1 74 ? -8.138 -11.163 -10.948 1.00 93.62 74 GLU A CA 1
ATOM 588 C C . GLU A 1 74 ? -8.462 -12.593 -10.480 1.00 93.62 74 GLU A C 1
ATOM 590 O O . GLU A 1 74 ? -9.600 -13.045 -10.594 1.00 93.62 74 GLU A O 1
ATOM 595 N N . GLU A 1 75 ? -7.485 -13.296 -9.897 1.00 95.50 75 GLU A N 1
ATOM 596 C CA . GLU A 1 75 ? -7.673 -14.641 -9.334 1.00 95.50 75 GLU A CA 1
ATOM 597 C C . GLU A 1 75 ? -8.569 -14.594 -8.097 1.00 95.50 75 GLU A C 1
ATOM 599 O O . GLU A 1 75 ? -9.516 -15.370 -7.984 1.00 95.50 75 GLU A O 1
ATOM 604 N N . LEU A 1 76 ? -8.307 -13.645 -7.194 1.00 96.69 76 LEU A N 1
ATOM 605 C CA . LEU A 1 76 ? -9.093 -13.458 -5.973 1.00 96.69 76 LEU A CA 1
ATOM 606 C C . LEU A 1 76 ? -10.539 -13.060 -6.302 1.00 96.69 76 LEU A C 1
ATOM 608 O O . LEU A 1 76 ? -11.480 -13.555 -5.683 1.00 96.69 76 LEU A O 1
ATOM 612 N N . THR A 1 77 ? -10.729 -12.203 -7.309 1.00 96.12 77 THR A N 1
ATOM 613 C CA . THR A 1 77 ? -12.045 -11.850 -7.849 1.00 96.12 77 THR A CA 1
ATOM 614 C C . THR A 1 77 ? -12.755 -13.083 -8.405 1.00 96.12 77 THR A C 1
ATOM 616 O O . THR A 1 77 ? -13.915 -13.304 -8.061 1.00 96.12 77 THR A O 1
ATOM 619 N N . ALA A 1 78 ? -12.071 -13.918 -9.194 1.00 97.19 78 ALA A N 1
ATOM 620 C CA . ALA A 1 78 ? -12.647 -15.142 -9.747 1.00 97.19 78 ALA A CA 1
ATOM 621 C C . ALA A 1 78 ? -13.050 -16.155 -8.659 1.00 97.19 78 ALA A C 1
ATOM 623 O O . ALA A 1 78 ? -14.082 -16.813 -8.785 1.00 97.19 78 ALA A O 1
ATOM 624 N N . MET A 1 79 ? -12.276 -16.267 -7.575 1.00 98.06 79 MET A N 1
ATOM 625 C CA . MET A 1 79 ? -12.633 -17.092 -6.412 1.00 98.06 79 MET A CA 1
ATOM 626 C C . MET A 1 79 ? -13.922 -16.581 -5.747 1.00 98.06 79 MET A C 1
ATOM 628 O O . MET A 1 79 ? -14.853 -17.353 -5.524 1.00 98.06 79 MET A O 1
ATOM 632 N N . ILE A 1 80 ? -14.033 -15.269 -5.506 1.00 97.62 80 ILE A N 1
ATOM 633 C CA . ILE A 1 80 ? -15.245 -14.661 -4.924 1.00 97.62 80 ILE A CA 1
ATOM 634 C C . ILE A 1 80 ? -16.457 -14.843 -5.853 1.00 97.62 80 ILE A C 1
ATOM 636 O O . ILE A 1 80 ? -17.541 -15.175 -5.379 1.00 97.62 80 ILE A O 1
ATOM 640 N N . GLN A 1 81 ? -16.281 -14.692 -7.171 1.00 97.25 81 GLN A N 1
ATOM 641 C CA . GLN A 1 81 ? -17.334 -14.939 -8.170 1.00 97.25 81 GLN A CA 1
ATOM 642 C C . GLN A 1 81 ? -17.854 -16.379 -8.140 1.00 97.25 81 GLN A C 1
ATOM 644 O O . GLN A 1 81 ? -19.047 -16.604 -8.325 1.00 97.25 81 GLN A O 1
ATOM 649 N N . LYS A 1 82 ? -16.979 -17.353 -7.869 1.00 97.94 82 LYS A N 1
ATOM 650 C CA . LYS A 1 82 ? -17.348 -18.768 -7.695 1.00 97.94 82 LYS A CA 1
ATOM 651 C C . LYS A 1 82 ? -18.023 -19.061 -6.349 1.00 97.94 82 LYS A C 1
ATOM 653 O O . LYS A 1 82 ? -18.343 -20.213 -6.072 1.00 97.94 82 LYS A O 1
ATOM 658 N N . GLY A 1 83 ? -18.241 -18.044 -5.515 1.00 96.75 83 GLY A N 1
ATOM 659 C CA . GLY A 1 83 ? -18.860 -18.183 -4.201 1.00 96.75 83 GLY A CA 1
ATOM 660 C C . GLY A 1 83 ? -17.892 -18.627 -3.108 1.00 96.75 83 GLY A C 1
ATOM 661 O O . GLY A 1 83 ? -18.341 -19.014 -2.029 1.00 96.75 83 GLY A O 1
ATOM 662 N N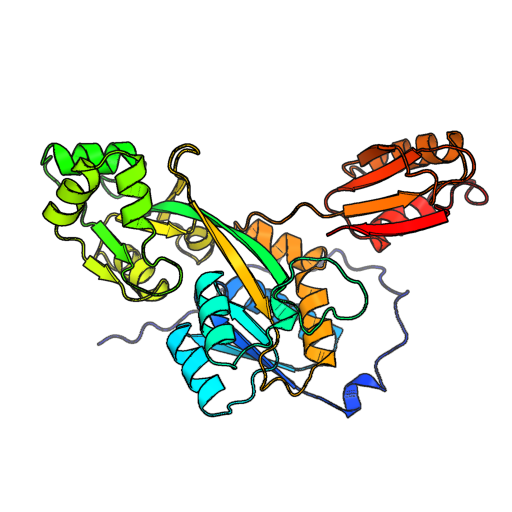 . GLU A 1 84 ? -16.575 -18.575 -3.343 1.00 97.88 84 GLU A N 1
ATOM 663 C CA . GLU A 1 84 ? -15.620 -18.870 -2.280 1.00 97.88 84 GLU A CA 1
ATOM 664 C C . GLU A 1 84 ? -15.753 -17.854 -1.140 1.00 97.88 84 GLU A C 1
ATOM 666 O O . GLU A 1 84 ? -15.857 -16.635 -1.341 1.00 97.88 84 GLU A O 1
ATOM 671 N N . ARG A 1 85 ? -15.757 -18.378 0.089 1.00 96.69 85 ARG A N 1
ATOM 672 C CA . ARG A 1 85 ? -15.864 -17.560 1.294 1.00 96.69 85 ARG A CA 1
ATOM 673 C C . ARG A 1 85 ? -14.646 -16.652 1.401 1.00 96.69 85 ARG A C 1
ATOM 675 O O . ARG A 1 85 ? -13.514 -17.122 1.470 1.00 96.69 85 ARG A O 1
ATOM 682 N N . CYS A 1 86 ? -14.906 -15.358 1.515 1.00 97.44 86 CYS A N 1
ATOM 683 C CA . CYS A 1 86 ? -13.905 -14.343 1.782 1.00 97.44 86 CYS A CA 1
ATOM 684 C C . CYS A 1 86 ? -14.494 -13.370 2.802 1.00 97.44 86 CYS A C 1
ATOM 686 O O . CYS A 1 86 ? -15.492 -12.715 2.529 1.00 97.44 86 CYS A O 1
ATOM 688 N N . ASP A 1 87 ? -13.917 -13.298 3.999 1.00 96.69 87 ASP A N 1
ATOM 689 C CA . ASP A 1 87 ? -14.413 -12.402 5.044 1.00 96.69 87 ASP A CA 1
ATOM 690 C C . ASP A 1 87 ? -13.828 -10.992 4.893 1.00 96.69 87 ASP A C 1
ATOM 692 O O . ASP A 1 87 ? -14.520 -10.011 5.157 1.00 96.69 87 ASP A O 1
ATOM 696 N N . LEU A 1 88 ? -12.582 -10.891 4.418 1.00 97.06 88 LEU A N 1
ATOM 697 C CA . LEU A 1 88 ? -11.912 -9.631 4.103 1.00 97.06 88 LEU A CA 1
ATOM 698 C C . LEU A 1 88 ? -11.089 -9.736 2.826 1.00 97.06 88 LEU A C 1
ATOM 700 O O . LEU A 1 88 ? -10.376 -10.712 2.611 1.00 97.06 88 LEU A O 1
ATOM 704 N N . LEU A 1 89 ? -11.115 -8.670 2.038 1.00 97.56 89 LEU A N 1
ATOM 705 C CA . LEU A 1 89 ? -10.360 -8.510 0.809 1.00 97.56 89 LEU A CA 1
ATOM 706 C C . LEU A 1 89 ? -9.498 -7.247 0.884 1.00 97.56 89 LEU A C 1
ATOM 708 O O . LEU A 1 89 ? -10.014 -6.150 1.103 1.00 97.56 89 LEU A O 1
ATOM 712 N N . SER A 1 90 ? -8.193 -7.396 0.654 1.00 97.56 90 SER A N 1
ATOM 713 C CA . SER A 1 90 ? -7.248 -6.285 0.539 1.00 97.56 90 SER A CA 1
ATOM 714 C C . SER A 1 90 ? -6.727 -6.134 -0.890 1.00 97.56 90 SER A C 1
ATOM 716 O O . SER A 1 90 ? -6.221 -7.086 -1.488 1.00 97.56 90 SER A O 1
ATOM 718 N N . LEU A 1 91 ? -6.839 -4.920 -1.431 1.00 96.56 91 LEU A N 1
ATOM 719 C CA . LEU A 1 91 ? -6.522 -4.583 -2.818 1.00 96.56 91 LEU A CA 1
ATOM 720 C C . LEU A 1 91 ? -5.512 -3.438 -2.883 1.00 96.56 91 LEU A C 1
ATOM 722 O O . LEU A 1 91 ? -5.552 -2.505 -2.086 1.00 96.56 91 LEU A O 1
ATOM 726 N N . GLY A 1 92 ? -4.628 -3.485 -3.880 1.00 95.00 92 GLY A N 1
ATOM 727 C CA . GLY A 1 92 ? -3.608 -2.455 -4.101 1.00 95.00 92 GLY A CA 1
ATOM 728 C C . GLY A 1 92 ? -4.044 -1.271 -4.973 1.00 95.00 92 GLY A C 1
ATOM 729 O O . GLY A 1 92 ? -3.201 -0.440 -5.309 1.00 95.00 92 GLY A O 1
ATOM 730 N N . ALA A 1 93 ? -5.300 -1.207 -5.420 1.00 94.00 93 ALA A N 1
ATOM 731 C CA . ALA A 1 93 ? -5.786 -0.079 -6.212 1.00 94.00 93 ALA A CA 1
ATOM 732 C C . ALA A 1 93 ? -7.303 0.110 -6.079 1.00 94.00 93 ALA A C 1
ATOM 734 O O . ALA A 1 93 ? -8.046 -0.870 -6.039 1.00 94.00 93 ALA A O 1
ATOM 735 N N . GLY A 1 94 ? -7.746 1.372 -6.096 1.00 91.88 94 GLY A N 1
ATOM 736 C CA . GLY A 1 94 ? -9.164 1.758 -6.057 1.00 9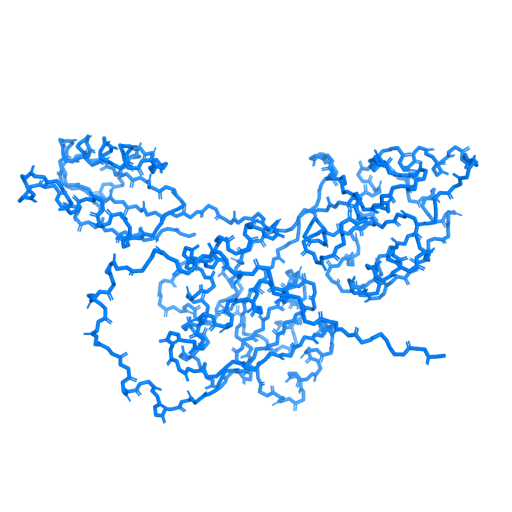1.88 94 GLY A CA 1
ATOM 737 C C . GLY A 1 94 ? -9.983 1.196 -7.212 1.00 91.88 94 GLY A C 1
ATOM 738 O O . GLY A 1 94 ? -10.974 0.520 -6.969 1.00 91.88 94 GLY A O 1
ATOM 739 N N . PHE A 1 95 ? -9.494 1.355 -8.445 1.00 93.44 95 PHE A N 1
ATOM 740 C CA . PHE A 1 95 ? -10.219 0.934 -9.649 1.00 93.44 95 PHE A CA 1
ATOM 741 C C . PHE A 1 95 ? -10.529 -0.571 -9.696 1.00 93.44 95 PHE A C 1
ATOM 743 O O . PHE A 1 95 ? -11.498 -0.986 -10.321 1.00 93.44 95 PHE A O 1
ATOM 750 N N . ILE A 1 96 ? -9.728 -1.402 -9.019 1.00 94.19 96 ILE A N 1
ATOM 751 C CA . ILE A 1 96 ? -9.997 -2.841 -8.907 1.00 94.19 96 ILE A CA 1
ATOM 752 C C . ILE A 1 96 ? -11.209 -3.066 -7.999 1.00 94.19 96 ILE A C 1
ATOM 754 O O . ILE A 1 96 ? -12.092 -3.855 -8.322 1.00 94.19 96 ILE A O 1
ATOM 758 N N . ALA A 1 97 ? -11.276 -2.344 -6.877 1.00 92.75 97 ALA A N 1
ATOM 759 C CA . ALA A 1 97 ? -12.445 -2.370 -6.010 1.00 92.75 97 ALA A CA 1
ATOM 760 C C . ALA A 1 97 ? -13.679 -1.812 -6.737 1.00 92.75 97 ALA A C 1
ATOM 762 O O . ALA A 1 97 ? -14.754 -2.384 -6.599 1.00 92.75 97 ALA A O 1
ATOM 763 N N . ASP A 1 98 ? -13.529 -0.743 -7.527 1.00 92.38 98 ASP A N 1
ATOM 764 C CA . ASP A 1 98 ? -14.613 -0.187 -8.352 1.00 92.38 98 ASP A CA 1
ATOM 765 C C . ASP A 1 98 ? -15.151 -1.235 -9.339 1.00 92.38 98 ASP A C 1
ATOM 767 O O . ASP A 1 98 ? -16.350 -1.500 -9.358 1.00 92.38 98 ASP A O 1
ATOM 771 N N . ALA A 1 99 ? -14.270 -1.928 -10.068 1.00 93.62 99 ALA A N 1
ATOM 772 C CA . ALA A 1 99 ? -14.664 -3.005 -10.976 1.00 93.62 99 ALA A CA 1
ATOM 773 C C . ALA A 1 99 ? -15.400 -4.150 -10.254 1.00 93.62 99 ALA A C 1
ATOM 775 O O . ALA A 1 99 ? -16.351 -4.724 -10.784 1.00 93.62 99 ALA A O 1
ATOM 776 N N . MET A 1 100 ? -14.998 -4.487 -9.025 1.00 94.75 100 MET A N 1
ATOM 777 C CA . MET A 1 100 ? -15.696 -5.497 -8.226 1.00 94.75 100 MET A CA 1
ATOM 778 C C . MET A 1 100 ? -17.064 -5.024 -7.714 1.00 94.75 100 MET A C 1
ATOM 780 O O . MET A 1 100 ? -17.967 -5.853 -7.592 1.00 94.75 100 MET A O 1
ATOM 784 N N . VAL A 1 101 ? -17.243 -3.726 -7.443 1.00 92.62 101 VAL A N 1
ATOM 785 C CA . VAL A 1 101 ? -18.565 -3.139 -7.156 1.00 92.62 101 VAL A CA 1
ATOM 786 C C . VAL A 1 101 ? -19.460 -3.250 -8.390 1.00 92.62 101 VAL A C 1
ATOM 788 O O . VAL A 1 101 ? -20.566 -3.772 -8.279 1.00 92.62 101 VAL A O 1
ATOM 791 N N . SER A 1 102 ? -18.967 -2.860 -9.572 1.00 93.06 102 SER A N 1
ATOM 792 C CA . SER A 1 102 ? -19.724 -2.958 -10.831 1.00 93.06 102 SER A CA 1
ATOM 793 C C . SER A 1 102 ? -20.174 -4.386 -11.157 1.00 93.06 102 SER A C 1
ATOM 795 O O . SER A 1 102 ? -21.225 -4.576 -11.758 1.00 93.06 102 SER A O 1
ATOM 797 N N . ASN A 1 103 ? -19.415 -5.393 -10.716 1.00 94.50 103 ASN A N 1
ATOM 798 C CA . ASN A 1 103 ? -19.742 -6.811 -10.891 1.00 94.50 103 ASN A CA 1
ATOM 799 C C . ASN A 1 103 ? -20.565 -7.417 -9.733 1.00 94.50 103 ASN A C 1
ATOM 801 O O . ASN A 1 103 ? -20.731 -8.634 -9.677 1.00 94.50 103 ASN A O 1
ATOM 805 N N . GLY A 1 104 ? -21.042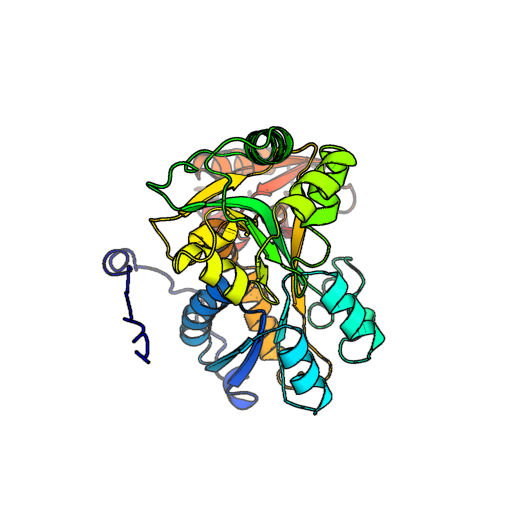 -6.609 -8.780 1.00 93.94 104 GLY A N 1
ATOM 806 C CA . GLY A 1 104 ? -21.871 -7.068 -7.658 1.00 93.94 104 GLY A CA 1
ATOM 807 C C . GLY A 1 104 ? -21.132 -7.900 -6.601 1.00 93.94 104 GLY A C 1
ATOM 808 O O . GLY A 1 104 ? -21.767 -8.568 -5.787 1.00 93.94 104 GLY A O 1
ATOM 809 N N . LEU A 1 105 ? -19.796 -7.876 -6.591 1.00 94.38 105 LEU A N 1
ATOM 810 C CA . LEU A 1 105 ? -18.963 -8.659 -5.664 1.00 94.38 105 LEU A CA 1
ATOM 811 C C . LEU A 1 105 ? -18.636 -7.895 -4.379 1.00 94.38 105 LEU A C 1
ATOM 813 O O . LEU A 1 105 ? -18.327 -8.496 -3.348 1.00 94.38 105 LEU A O 1
ATOM 817 N N . LEU A 1 106 ? -18.725 -6.567 -4.439 1.00 91.88 106 LEU A N 1
ATOM 818 C CA . LEU A 1 106 ? -18.668 -5.654 -3.304 1.00 91.88 106 LEU A CA 1
ATOM 819 C C . LEU A 1 106 ? -19.968 -4.839 -3.267 1.00 91.88 106 LEU A C 1
ATOM 821 O O . LEU A 1 106 ? -20.543 -4.534 -4.309 1.00 91.88 106 LEU A O 1
ATOM 825 N N . LYS A 1 107 ? -20.442 -4.463 -2.074 1.00 83.25 107 LYS A N 1
ATOM 826 C CA . LYS A 1 107 ? -21.661 -3.643 -1.939 1.00 83.25 107 LYS A CA 1
ATOM 827 C C . LYS A 1 107 ? -21.383 -2.180 -2.295 1.00 83.25 107 LYS A C 1
ATOM 829 O O . LYS A 1 107 ? -20.352 -1.646 -1.903 1.00 83.25 107 LYS A O 1
ATOM 834 N N . GLU A 1 108 ? -22.327 -1.502 -2.938 1.00 70.31 108 GLU A N 1
ATOM 835 C CA . GLU A 1 108 ? -22.204 -0.085 -3.326 1.00 70.31 108 GLU A CA 1
ATOM 836 C C . GLU A 1 108 ? -22.166 0.874 -2.124 1.00 70.31 108 GLU A C 1
ATOM 838 O O . GLU A 1 108 ? -21.435 1.860 -2.138 1.00 70.31 108 GLU A O 1
ATOM 843 N N . SER A 1 109 ? -22.805 0.512 -0.999 1.00 59.06 109 SER A N 1
ATOM 844 C CA . SER A 1 109 ? -22.655 1.229 0.284 1.00 59.06 109 SER A CA 1
ATOM 845 C C . SER A 1 109 ? -21.209 1.267 0.796 1.00 59.06 109 SER A C 1
ATOM 847 O O . SER A 1 109 ? -20.930 1.930 1.792 1.00 59.06 109 SER A O 1
ATOM 849 N N . SER A 1 110 ? -20.300 0.552 0.123 1.00 51.19 110 SER A N 1
ATOM 850 C CA . SER A 1 110 ? -18.872 0.568 0.400 1.00 51.19 110 SER A CA 1
ATOM 851 C C . SER A 1 110 ? -18.102 1.695 -0.276 1.00 51.19 110 SER A C 1
ATOM 853 O O . SER A 1 110 ? -16.887 1.780 -0.107 1.00 51.19 110 SER A O 1
ATOM 855 N N . VAL A 1 111 ? -18.780 2.538 -1.054 1.00 45.66 111 VAL A N 1
ATOM 856 C CA . VAL A 1 111 ? -18.156 3.535 -1.930 1.00 45.66 111 VAL A CA 1
ATOM 857 C C . VAL A 1 111 ? -18.028 4.911 -1.276 1.00 45.66 111 VAL A C 1
ATOM 859 O O . VAL A 1 111 ? -17.101 5.637 -1.631 1.00 45.66 111 VAL A O 1
ATOM 862 N N . ASN A 1 112 ? -18.855 5.233 -0.278 1.00 40.31 112 ASN A N 1
ATOM 863 C CA . ASN A 1 112 ? -18.792 6.529 0.393 1.00 40.31 112 ASN A CA 1
ATOM 864 C C . ASN A 1 112 ? -17.657 6.549 1.417 1.00 40.31 112 ASN A C 1
ATOM 866 O O . ASN A 1 112 ? -17.707 5.867 2.439 1.00 40.31 112 ASN A O 1
ATOM 870 N N . MET A 1 113 ? -16.655 7.377 1.137 1.00 46.84 113 MET A N 1
ATOM 871 C CA . MET A 1 113 ? -15.528 7.715 2.009 1.00 46.84 113 MET A CA 1
ATOM 872 C C . MET A 1 113 ? -15.957 8.621 3.184 1.00 46.84 113 MET A C 1
ATOM 874 O O . MET A 1 113 ? -15.173 9.429 3.667 1.00 46.84 113 MET A O 1
ATOM 878 N N . GLU A 1 114 ? -17.219 8.532 3.615 1.00 40.59 114 GLU A N 1
ATOM 879 C CA . GLU A 1 114 ? -17.753 9.294 4.740 1.00 40.59 114 GLU A CA 1
ATOM 880 C C . GLU A 1 114 ? -17.734 8.427 6.001 1.00 40.59 114 GLU A C 1
ATOM 882 O O . GLU A 1 114 ? -18.424 7.403 6.096 1.00 40.59 114 GLU A O 1
ATOM 887 N N . CYS A 1 115 ? -16.928 8.872 6.968 1.00 38.75 115 CYS A N 1
ATOM 888 C CA . CYS A 1 115 ? -16.794 8.355 8.325 1.00 38.75 115 CYS A CA 1
ATOM 889 C C . CYS A 1 115 ? -18.132 8.414 9.088 1.00 38.75 115 CYS A C 1
ATOM 891 O O . CYS A 1 115 ? -18.352 9.285 9.925 1.00 38.75 115 CYS A O 1
ATOM 893 N N . SER A 1 116 ? -19.047 7.481 8.817 1.00 38.38 116 SER A N 1
ATOM 894 C CA . SER A 1 116 ? -20.247 7.262 9.629 1.00 38.38 116 SER A CA 1
ATOM 895 C C . SER A 1 116 ? -20.041 6.065 10.557 1.00 38.38 116 SER A C 1
ATOM 897 O O . SER A 1 116 ? -19.871 4.920 10.129 1.00 38.38 116 SER A O 1
ATOM 899 N N . VAL A 1 117 ? -20.076 6.360 11.856 1.00 42.91 117 VAL A N 1
ATOM 900 C CA . VAL A 1 117 ? -19.604 5.538 12.983 1.00 42.91 117 VAL A CA 1
ATOM 901 C C . VAL A 1 117 ? -20.361 4.206 13.159 1.00 42.91 117 VAL A C 1
ATOM 903 O O . VAL A 1 117 ? -19.890 3.326 13.869 1.00 42.91 117 VAL A O 1
ATOM 906 N N . ASN A 1 118 ? -21.490 3.993 12.468 1.00 36.78 118 ASN A N 1
ATOM 907 C CA . ASN A 1 118 ? -22.370 2.836 12.697 1.00 36.78 118 ASN A CA 1
ATOM 908 C C . ASN A 1 118 ? -22.518 1.858 11.508 1.00 36.78 118 ASN A C 1
ATOM 910 O O . ASN A 1 118 ? -23.344 0.951 11.572 1.00 36.78 118 ASN A O 1
ATOM 914 N N . SER A 1 119 ? -21.714 1.977 10.436 1.00 42.53 119 SER A N 1
ATOM 915 C CA . SER A 1 119 ? -21.739 1.027 9.292 1.00 42.53 119 SER A CA 1
ATOM 916 C C . SER A 1 119 ? -20.371 0.445 8.884 1.00 42.53 119 SER A C 1
ATOM 918 O O . SER A 1 119 ? -20.234 -0.144 7.809 1.00 42.53 119 SER A O 1
ATOM 920 N N . ALA A 1 120 ? -19.377 0.550 9.774 1.00 46.03 120 ALA A N 1
ATOM 921 C CA . ALA A 1 120 ? -17.933 0.407 9.532 1.00 46.03 120 ALA A CA 1
ATOM 922 C C . ALA A 1 120 ? -17.439 -0.870 8.806 1.00 46.03 120 ALA A C 1
ATOM 924 O O . ALA A 1 120 ? -16.2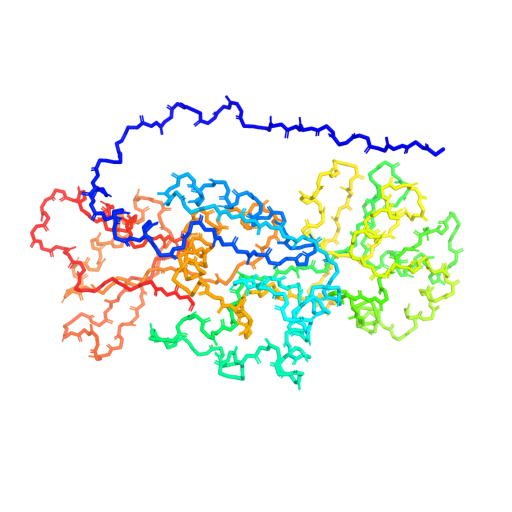96 -0.912 8.358 1.00 46.03 120 ALA A O 1
ATOM 925 N N . LEU A 1 121 ? -18.272 -1.902 8.667 1.00 43.22 121 LEU A N 1
ATOM 926 C CA . LEU A 1 121 ? -17.949 -3.168 8.000 1.00 43.22 121 LEU A CA 1
ATOM 927 C C . LEU A 1 121 ? -18.293 -3.227 6.513 1.00 43.22 121 LEU A C 1
ATOM 929 O O . LEU A 1 121 ? -17.757 -4.067 5.785 1.00 43.22 121 LEU A O 1
ATOM 933 N N . ARG A 1 122 ? -19.210 -2.363 6.069 1.00 50.28 122 ARG A N 1
ATOM 934 C CA . ARG A 1 122 ? -19.675 -2.303 4.680 1.00 50.28 122 ARG A CA 1
ATOM 935 C C . ARG A 1 122 ? -18.992 -1.196 3.897 1.00 50.28 122 ARG A C 1
ATOM 937 O O . ARG A 1 122 ? -19.529 -0.824 2.871 1.00 50.28 122 ARG A O 1
ATOM 944 N N . GLN A 1 123 ? -17.877 -0.653 4.384 1.00 67.56 123 GLN A N 1
ATOM 945 C CA . GLN A 1 123 ? -17.157 0.453 3.760 1.00 67.56 123 GLN A CA 1
ATOM 946 C C . GLN A 1 123 ? -15.762 0.031 3.314 1.00 67.56 123 GLN A C 1
ATOM 948 O O . GLN A 1 123 ? -15.055 -0.676 4.032 1.00 67.56 123 GLN A O 1
ATOM 953 N N . ARG A 1 124 ? -15.373 0.442 2.101 1.00 84.62 124 ARG A N 1
ATOM 954 C CA . ARG A 1 124 ? -13.988 0.342 1.640 1.00 84.62 124 ARG A CA 1
ATOM 955 C C . ARG A 1 124 ? -13.173 1.272 2.520 1.00 84.62 124 ARG A C 1
ATOM 957 O O . ARG A 1 124 ? -13.339 2.485 2.444 1.00 84.62 124 ARG A O 1
ATOM 964 N N . LYS A 1 125 ? -12.309 0.710 3.359 1.00 89.06 125 LYS A N 1
ATOM 965 C CA . LYS A 1 125 ? -11.420 1.506 4.197 1.00 89.06 125 LYS A CA 1
ATOM 966 C C . LYS A 1 125 ? -10.083 1.676 3.502 1.00 89.06 125 LYS A C 1
ATOM 968 O O . LYS A 1 125 ? -9.459 0.703 3.073 1.00 89.06 125 LYS A O 1
ATOM 973 N N . LEU A 1 126 ? -9.653 2.925 3.405 1.00 91.88 126 LEU A N 1
ATOM 974 C CA . LEU A 1 126 ? -8.324 3.281 2.947 1.00 91.88 126 LEU A CA 1
ATOM 975 C C . LEU A 1 126 ? -7.322 2.991 4.060 1.00 91.88 126 LEU A C 1
ATOM 977 O O . LEU A 1 126 ? -7.399 3.591 5.124 1.00 91.88 126 LEU A O 1
ATOM 981 N N . ILE A 1 127 ? -6.386 2.080 3.814 1.00 94.56 127 ILE A N 1
ATOM 982 C CA . ILE A 1 127 ? -5.298 1.820 4.759 1.00 94.56 127 ILE A CA 1
ATOM 983 C C . ILE A 1 127 ? -4.208 2.883 4.604 1.00 94.56 127 ILE A C 1
ATOM 985 O O . ILE A 1 127 ? -3.725 3.421 5.591 1.00 94.56 127 ILE A O 1
ATOM 989 N N . GLY A 1 128 ? -3.835 3.198 3.364 1.00 95.19 128 GLY A N 1
ATOM 990 C CA . GLY A 1 128 ? -2.807 4.185 3.044 1.00 95.19 128 GLY A CA 1
ATOM 991 C C . GLY A 1 128 ? -2.417 4.146 1.575 1.00 95.19 128 GLY A C 1
ATOM 992 O O . GLY A 1 128 ? -3.045 3.450 0.776 1.00 95.19 128 GLY A O 1
ATOM 993 N N . TRP A 1 129 ? -1.368 4.871 1.217 1.00 96.06 129 TRP A N 1
ATOM 994 C CA . TRP A 1 129 ? -0.865 5.014 -0.141 1.00 96.06 129 TRP A CA 1
ATOM 995 C C . TRP A 1 129 ? 0.546 4.466 -0.279 1.00 96.06 129 TRP A C 1
ATOM 997 O O . TRP A 1 129 ? 1.301 4.347 0.683 1.00 96.06 129 TRP A O 1
ATOM 1007 N N . ARG A 1 130 ? 0.886 4.147 -1.523 1.00 95.88 130 ARG A N 1
ATOM 1008 C CA . ARG A 1 130 ? 2.233 3.786 -1.950 1.00 95.88 130 ARG A CA 1
ATOM 1009 C C . ARG A 1 130 ? 2.652 4.758 -3.030 1.00 95.88 130 ARG A C 1
ATOM 1011 O O . ARG A 1 130 ? 1.831 5.077 -3.897 1.00 95.88 130 ARG A O 1
ATOM 1018 N N . ASP A 1 131 ? 3.894 5.197 -2.960 1.00 96.25 131 ASP A N 1
ATOM 1019 C CA . ASP A 1 131 ? 4.480 6.132 -3.909 1.00 96.25 131 ASP A CA 1
ATOM 1020 C C . ASP A 1 131 ? 5.156 5.359 -5.042 1.00 96.25 131 ASP A C 1
ATOM 1022 O O . ASP A 1 131 ? 5.762 4.302 -4.832 1.00 96.25 131 ASP A O 1
ATOM 1026 N N . LEU A 1 132 ? 5.026 5.870 -6.263 1.00 97.62 132 LEU A N 1
ATOM 1027 C CA . LEU A 1 132 ? 5.726 5.341 -7.421 1.00 97.62 132 LEU A CA 1
ATOM 1028 C C . LEU A 1 132 ? 7.225 5.614 -7.274 1.00 97.62 132 LEU A C 1
ATOM 1030 O O . LEU A 1 132 ? 7.659 6.716 -6.914 1.00 97.62 132 LEU A O 1
ATOM 1034 N N . ALA A 1 133 ? 8.013 4.595 -7.582 1.00 97.00 133 ALA A N 1
ATOM 1035 C CA . ALA A 1 133 ? 9.458 4.632 -7.506 1.00 97.00 133 ALA A CA 1
ATOM 1036 C C . ALA A 1 133 ? 10.081 3.942 -8.719 1.00 97.00 133 ALA A C 1
ATOM 1038 O O . ALA A 1 133 ? 9.543 2.967 -9.254 1.00 97.00 133 ALA A O 1
ATOM 1039 N N . LEU A 1 134 ? 11.250 4.431 -9.116 1.00 97.62 134 LEU A N 1
ATOM 1040 C CA . LEU A 1 134 ? 12.174 3.687 -9.954 1.00 97.62 134 LEU A CA 1
ATOM 1041 C C . LEU A 1 134 ? 13.022 2.802 -9.040 1.00 97.62 134 LEU A C 1
ATOM 1043 O O . LEU A 1 134 ? 13.669 3.304 -8.120 1.00 97.62 134 LEU A O 1
ATOM 1047 N N . LEU A 1 135 ? 13.014 1.494 -9.281 1.00 96.44 135 LEU A N 1
ATOM 1048 C CA . LEU A 1 135 ? 13.869 0.553 -8.569 1.00 96.44 135 LEU A CA 1
ATOM 1049 C C . LEU A 1 135 ? 14.914 -0.012 -9.525 1.00 96.44 135 LEU A C 1
ATOM 1051 O O . LEU A 1 135 ? 14.577 -0.447 -10.627 1.00 96.44 135 LEU A O 1
ATOM 1055 N N . THR A 1 136 ? 16.167 -0.028 -9.090 1.00 95.88 136 THR A N 1
ATOM 1056 C CA . THR A 1 136 ? 17.293 -0.630 -9.812 1.00 95.88 136 THR A CA 1
ATOM 1057 C C . THR A 1 136 ? 18.037 -1.601 -8.905 1.00 95.88 136 THR A C 1
ATOM 1059 O O . THR A 1 136 ? 17.826 -1.624 -7.691 1.00 95.88 136 THR A O 1
ATOM 1062 N N . ARG A 1 137 ? 18.891 -2.451 -9.479 1.00 91.06 137 ARG A N 1
ATOM 1063 C CA . ARG A 1 137 ? 19.730 -3.354 -8.679 1.00 91.06 137 ARG A CA 1
ATOM 1064 C C . ARG A 1 137 ? 20.925 -2.581 -8.114 1.00 91.06 137 ARG A C 1
ATOM 1066 O O . ARG A 1 137 ? 21.599 -1.869 -8.864 1.00 91.06 137 ARG A O 1
ATOM 1073 N N . ARG A 1 138 ? 21.223 -2.744 -6.827 1.00 90.19 138 ARG A N 1
ATOM 1074 C CA . ARG A 1 138 ? 22.473 -2.274 -6.221 1.00 90.19 138 ARG A CA 1
ATOM 1075 C C . ARG A 1 138 ? 23.673 -2.938 -6.877 1.00 90.19 138 ARG A C 1
ATOM 1077 O O . ARG A 1 138 ? 23.601 -4.077 -7.333 1.00 90.19 138 ARG A O 1
ATOM 1084 N N . GLY A 1 139 ? 24.767 -2.198 -6.965 1.00 89.44 139 GLY A N 1
ATOM 1085 C CA . GLY A 1 139 ? 25.981 -2.597 -7.664 1.00 89.44 139 GLY A CA 1
ATOM 1086 C C . GLY A 1 139 ? 25.854 -2.618 -9.190 1.00 89.44 139 GLY A C 1
ATOM 1087 O O . GLY A 1 139 ? 26.841 -2.901 -9.865 1.00 89.44 139 GLY A O 1
ATOM 1088 N N . SER A 1 140 ? 24.679 -2.326 -9.765 1.00 91.19 140 SER A N 1
ATOM 1089 C CA . SER A 1 140 ? 24.544 -2.184 -11.219 1.00 91.19 140 SER A CA 1
ATOM 1090 C C . SER A 1 140 ? 25.062 -0.825 -11.696 1.00 91.19 140 SER A C 1
ATOM 1092 O O . SER A 1 140 ? 25.103 0.143 -10.937 1.00 91.19 140 SER A O 1
ATOM 1094 N N . SER A 1 141 ? 25.366 -0.705 -12.993 1.00 93.06 141 SER A N 1
ATOM 1095 C CA . SER A 1 141 ? 25.699 0.582 -13.633 1.00 93.06 141 SER A CA 1
ATOM 1096 C C . SER A 1 141 ? 24.561 1.612 -13.586 1.00 93.06 141 SER A C 1
ATOM 1098 O O . SER A 1 141 ? 24.762 2.767 -13.960 1.00 93.06 141 SER A O 1
ATOM 1100 N N . PHE A 1 142 ? 23.371 1.191 -13.149 1.00 94.50 142 PHE A N 1
ATOM 1101 C CA . PHE A 1 142 ? 22.162 1.999 -13.048 1.00 94.50 142 PHE A CA 1
ATOM 1102 C C . PHE A 1 142 ? 21.730 2.232 -11.590 1.00 94.50 142 PHE A C 1
ATOM 1104 O O . PHE A 1 142 ? 20.659 2.793 -11.343 1.00 94.50 142 PHE A O 1
ATOM 1111 N N . GLU A 1 143 ? 22.532 1.822 -10.601 1.00 93.81 143 GLU A N 1
ATOM 1112 C CA . GLU A 1 143 ? 22.316 2.252 -9.218 1.00 93.81 143 GLU A CA 1
ATOM 1113 C C . GLU A 1 143 ? 22.336 3.789 -9.146 1.00 93.81 143 GLU A C 1
ATOM 1115 O O . GLU A 1 143 ? 23.133 4.454 -9.813 1.00 93.81 143 GLU A O 1
ATOM 1120 N N . GLY A 1 144 ? 21.417 4.377 -8.377 1.00 92.81 144 GLY A N 1
ATOM 1121 C CA . GLY A 1 144 ? 21.311 5.833 -8.277 1.00 92.81 144 GLY A CA 1
ATOM 1122 C C . GLY A 1 144 ? 20.561 6.512 -9.424 1.00 92.81 144 GLY A C 1
ATOM 1123 O O . GLY A 1 144 ? 20.444 7.736 -9.410 1.00 92.81 144 GLY A O 1
ATOM 1124 N N . PHE A 1 145 ? 20.061 5.778 -10.425 1.00 96.06 145 PHE A N 1
ATOM 1125 C CA . PHE A 1 145 ? 19.212 6.388 -11.449 1.00 96.06 145 PHE A CA 1
ATOM 1126 C C . PHE A 1 145 ? 17.906 6.895 -10.830 1.00 96.06 145 PHE A C 1
ATOM 1128 O O . PHE A 1 145 ? 17.254 6.202 -10.048 1.00 96.06 145 PHE A O 1
ATOM 1135 N N . ASP A 1 146 ? 17.513 8.103 -11.222 1.00 96.69 146 ASP A N 1
ATOM 1136 C CA . ASP A 1 146 ? 16.149 8.597 -11.094 1.00 96.69 146 ASP A CA 1
ATOM 1137 C C . ASP A 1 146 ? 15.406 8.453 -12.432 1.00 96.69 146 ASP A C 1
ATOM 1139 O O . ASP A 1 146 ? 15.963 8.016 -13.448 1.00 96.69 146 ASP A O 1
ATOM 1143 N N . PHE A 1 147 ? 14.116 8.789 -12.427 1.00 96.81 147 PHE A N 1
ATOM 1144 C CA . PHE A 1 147 ? 13.283 8.653 -13.618 1.00 96.81 147 PHE A CA 1
ATOM 1145 C C . PHE A 1 147 ? 13.760 9.550 -14.770 1.00 96.81 147 PHE A C 1
ATOM 1147 O O . PHE A 1 147 ? 13.824 9.092 -15.908 1.00 96.81 147 PHE A O 1
ATOM 1154 N N . SER A 1 148 ? 14.168 10.789 -14.491 1.00 96.19 148 SER A N 1
ATOM 1155 C CA . SER A 1 148 ? 14.639 11.727 -15.518 1.00 96.19 148 SER A CA 1
ATOM 1156 C C . SER A 1 148 ? 15.916 11.232 -16.203 1.00 96.19 148 SER A C 1
ATOM 1158 O O . SER A 1 148 ? 16.033 11.275 -17.430 1.00 96.19 148 SER A O 1
ATOM 1160 N N . ARG A 1 149 ? 16.866 10.690 -15.432 1.00 96.69 149 ARG A N 1
ATOM 1161 C CA . ARG A 1 149 ? 18.104 10.096 -15.946 1.00 96.69 149 ARG A CA 1
ATOM 1162 C C . ARG A 1 149 ? 17.830 8.839 -16.765 1.00 96.69 149 ARG A C 1
ATOM 1164 O O . ARG A 1 149 ? 18.474 8.656 -17.797 1.00 96.69 149 ARG A O 1
ATOM 1171 N N . LEU A 1 150 ? 16.865 8.010 -16.351 1.00 96.94 150 LEU A N 1
ATOM 1172 C CA . LEU A 1 150 ? 16.398 6.877 -17.152 1.00 96.94 150 LEU A CA 1
ATOM 1173 C C . LEU A 1 150 ? 15.872 7.354 -18.512 1.00 96.94 150 LEU A C 1
ATOM 1175 O O . LEU A 1 150 ? 16.360 6.883 -19.535 1.00 96.94 150 LEU A O 1
ATOM 1179 N N . ILE A 1 151 ? 14.933 8.307 -18.546 1.00 96.94 151 ILE A N 1
ATOM 1180 C CA . ILE A 1 151 ? 14.363 8.798 -19.812 1.00 96.94 151 ILE A CA 1
ATOM 1181 C C . ILE A 1 151 ? 15.433 9.427 -20.705 1.00 96.94 151 ILE A C 1
ATOM 1183 O O . ILE A 1 151 ? 15.458 9.155 -21.906 1.00 96.94 151 ILE A O 1
ATOM 1187 N N . SER A 1 152 ? 16.339 10.225 -20.135 1.00 96.38 152 SER A N 1
ATOM 1188 C CA . SER A 1 152 ? 17.455 10.826 -20.873 1.00 96.38 152 SER A CA 1
ATOM 1189 C C . SER A 1 152 ? 18.341 9.755 -21.518 1.00 96.38 152 SER A C 1
ATOM 1191 O O . SER A 1 152 ? 18.588 9.806 -22.720 1.00 96.38 152 SER A O 1
ATOM 1193 N N . CYS A 1 153 ? 18.719 8.725 -20.753 1.00 96.25 153 CYS A N 1
ATOM 1194 C CA . CYS A 1 153 ? 19.514 7.596 -21.233 1.00 96.25 153 CYS A CA 1
ATOM 1195 C C . CYS A 1 153 ? 18.819 6.817 -22.363 1.00 96.25 153 CYS A C 1
ATOM 1197 O O . CYS A 1 153 ? 19.465 6.491 -23.361 1.00 96.25 153 CYS A O 1
ATOM 1199 N N . LEU A 1 154 ? 17.511 6.560 -22.234 1.00 95.94 154 LEU A N 1
ATOM 1200 C CA . LEU A 1 154 ? 16.722 5.883 -23.269 1.00 95.94 154 LEU A CA 1
ATOM 1201 C C . LEU A 1 154 ? 16.604 6.732 -24.541 1.00 95.94 154 LEU A C 1
ATOM 1203 O O . LEU A 1 154 ? 16.704 6.202 -25.643 1.00 95.94 154 LEU A O 1
ATOM 1207 N N . SER A 1 155 ? 16.434 8.047 -24.394 1.00 95.19 155 SER A N 1
ATOM 1208 C CA . SER A 1 155 ? 16.232 8.964 -25.522 1.00 95.19 155 SER A CA 1
ATOM 1209 C C . SER A 1 155 ? 17.524 9.247 -26.292 1.00 95.19 155 SER A C 1
ATOM 1211 O O . SER A 1 155 ? 17.486 9.430 -27.504 1.00 95.19 155 SER A O 1
ATOM 1213 N N . SER A 1 156 ? 18.674 9.274 -25.612 1.00 94.81 156 SER A N 1
ATOM 1214 C CA . SER A 1 156 ? 19.977 9.494 -26.250 1.00 94.81 156 SER A CA 1
ATOM 1215 C C . SER A 1 156 ? 20.560 8.239 -26.905 1.00 94.81 156 SER A C 1
ATOM 1217 O O . SER A 1 156 ? 21.557 8.344 -27.617 1.00 94.81 156 SER A O 1
ATOM 1219 N N . GLY A 1 157 ? 19.990 7.055 -26.651 1.00 88.69 157 GLY A N 1
ATOM 1220 C CA . GLY A 1 157 ? 20.532 5.787 -27.147 1.00 88.69 157 GLY A CA 1
ATOM 1221 C C . GLY A 1 157 ? 21.897 5.433 -26.542 1.00 88.69 157 GLY A C 1
ATOM 1222 O O . GLY A 1 157 ? 22.725 4.815 -27.209 1.00 88.69 157 GLY A O 1
ATOM 1223 N N . SER A 1 158 ? 22.159 5.854 -25.299 1.00 85.50 158 SER A N 1
ATOM 1224 C CA . SER A 1 158 ? 23.440 5.605 -24.619 1.00 85.50 158 SER A CA 1
ATOM 1225 C C . SER A 1 158 ? 23.723 4.109 -24.465 1.00 85.50 158 SER A C 1
ATOM 1227 O O . SER A 1 158 ? 22.819 3.330 -24.191 1.00 85.50 158 SER A O 1
ATOM 1229 N N . ASN A 1 159 ? 24.988 3.695 -24.574 1.00 83.56 159 ASN A N 1
ATOM 1230 C CA . ASN A 1 159 ? 25.392 2.296 -24.400 1.00 83.56 159 ASN A CA 1
ATOM 1231 C C . ASN A 1 159 ? 26.210 2.135 -23.099 1.00 83.56 159 ASN A C 1
ATOM 1233 O O . ASN A 1 159 ? 27.216 2.834 -22.956 1.00 83.56 159 ASN A O 1
ATOM 1237 N N . PRO A 1 160 ? 25.828 1.243 -22.162 1.00 87.31 160 PRO A N 1
ATOM 1238 C CA . PRO A 1 160 ? 24.677 0.332 -22.205 1.00 87.31 160 PRO A CA 1
ATOM 1239 C C . PRO A 1 160 ? 23.335 1.000 -21.878 1.00 87.31 160 PRO A C 1
ATOM 1241 O O . PRO A 1 160 ? 23.248 1.831 -20.975 1.00 87.31 160 PRO A O 1
ATOM 1244 N N . LEU A 1 161 ? 22.277 0.567 -22.574 1.00 93.06 161 LEU A N 1
ATOM 1245 C CA . LEU A 1 161 ? 20.893 0.876 -22.205 1.00 93.06 161 LEU A CA 1
ATOM 1246 C C . LEU A 1 161 ? 20.434 -0.041 -21.060 1.00 93.06 161 LEU A C 1
ATOM 1248 O O . LEU A 1 161 ? 20.750 -1.236 -21.083 1.00 93.06 161 LEU A O 1
ATOM 1252 N N . PRO A 1 162 ? 19.657 0.468 -20.087 1.00 94.62 162 PRO A N 1
ATOM 1253 C CA . PRO A 1 162 ? 19.095 -0.368 -19.035 1.00 94.62 162 PRO A CA 1
ATOM 1254 C C . PRO A 1 162 ? 18.030 -1.308 -19.601 1.00 94.62 162 PRO A C 1
ATOM 1256 O O . PRO A 1 162 ? 17.137 -0.885 -20.339 1.00 94.62 162 PRO A O 1
ATOM 1259 N N . LYS A 1 163 ? 18.059 -2.583 -19.198 1.00 96.56 163 LYS A N 1
ATOM 1260 C CA . LYS A 1 163 ? 16.945 -3.506 -19.440 1.00 96.56 163 LYS A CA 1
ATOM 1261 C C . LYS A 1 163 ? 15.766 -3.082 -18.574 1.00 96.56 163 LYS A C 1
ATOM 1263 O O . LYS A 1 163 ? 15.747 -3.324 -17.369 1.00 96.56 163 LYS A O 1
ATOM 1268 N N . LEU A 1 164 ? 14.782 -2.435 -19.175 1.00 97.56 164 LEU A N 1
ATOM 1269 C CA . LEU A 1 164 ? 13.604 -1.959 -18.463 1.00 97.56 164 LEU A CA 1
ATOM 1270 C C . LEU A 1 164 ? 12.555 -3.071 -18.345 1.00 97.56 164 LEU A C 1
ATOM 1272 O O . LEU A 1 164 ? 12.327 -3.822 -19.293 1.00 97.56 164 LEU A O 1
ATOM 1276 N N . SER A 1 165 ? 11.871 -3.159 -17.206 1.00 98.00 165 SER A N 1
ATOM 1277 C CA . SER A 1 165 ? 10.638 -3.938 -17.082 1.00 98.00 165 SER A CA 1
ATOM 1278 C C . SER A 1 165 ? 9.507 -3.096 -16.508 1.00 98.00 165 SER A C 1
ATOM 1280 O O . SER A 1 165 ? 9.701 -2.323 -15.571 1.00 98.00 165 SER A O 1
ATOM 1282 N N . LEU A 1 166 ? 8.307 -3.275 -17.059 1.00 98.06 166 LEU A N 1
ATOM 1283 C CA . LEU A 1 166 ? 7.112 -2.495 -16.738 1.00 98.06 166 LEU A CA 1
ATOM 1284 C C . LEU A 1 166 ? 5.919 -3.419 -16.509 1.00 98.06 166 LEU A C 1
ATOM 1286 O O . LEU A 1 166 ? 5.829 -4.497 -17.097 1.00 98.06 166 LEU A O 1
ATOM 1290 N N . ALA A 1 167 ? 4.993 -3.004 -15.650 1.00 96.25 167 ALA A N 1
ATOM 1291 C CA . ALA A 1 167 ? 3.754 -3.739 -15.441 1.00 96.25 167 ALA A CA 1
ATOM 1292 C C . ALA A 1 167 ? 2.692 -3.342 -16.475 1.00 96.25 167 ALA A C 1
ATOM 1294 O O . ALA A 1 167 ? 2.437 -2.162 -16.695 1.00 96.25 167 ALA A O 1
ATOM 1295 N N . SER A 1 168 ? 2.043 -4.351 -17.047 1.00 95.19 168 SER A N 1
ATOM 1296 C CA . SER A 1 168 ? 0.923 -4.234 -17.992 1.00 95.19 168 SER A CA 1
ATOM 1297 C C . SER A 1 168 ? -0.443 -4.493 -17.345 1.00 95.19 168 SER A C 1
ATOM 1299 O O . SER A 1 168 ? -1.473 -4.244 -17.963 1.00 95.19 168 SER A O 1
ATOM 1301 N N . ALA A 1 169 ? -0.463 -5.000 -16.107 1.00 93.25 169 ALA A N 1
ATOM 1302 C CA . ALA A 1 169 ? -1.678 -5.418 -15.413 1.00 93.25 169 ALA A CA 1
ATOM 1303 C C . ALA A 1 169 ? -1.582 -5.232 -13.883 1.00 93.25 169 ALA A C 1
ATOM 1305 O O . ALA A 1 169 ? -0.561 -4.802 -13.327 1.00 93.25 169 ALA A O 1
ATOM 1306 N N . GLY A 1 170 ? -2.672 -5.557 -13.180 1.00 90.50 170 GLY A N 1
ATOM 1307 C CA . GLY A 1 170 ? -2.791 -5.438 -11.730 1.00 90.50 170 GLY A CA 1
ATOM 1308 C C . GLY A 1 170 ? -2.771 -3.986 -11.243 1.00 90.50 170 GLY A C 1
ATOM 1309 O O . GLY A 1 170 ? -3.142 -3.056 -11.957 1.00 90.50 170 GLY A O 1
ATOM 1310 N N . CYS A 1 171 ? -2.323 -3.747 -10.007 1.00 91.56 171 CYS A N 1
ATOM 1311 C CA . CYS A 1 171 ? -2.404 -2.406 -9.404 1.00 91.56 171 CYS A CA 1
ATOM 1312 C C . CYS A 1 171 ? -1.495 -1.333 -10.042 1.00 91.56 171 CYS A C 1
ATOM 1314 O O . CYS A 1 171 ? -1.680 -0.150 -9.757 1.00 91.56 171 CYS A O 1
ATOM 1316 N N . LEU A 1 172 ? -0.549 -1.734 -10.900 1.00 93.81 172 LEU A N 1
ATOM 1317 C CA . LEU A 1 172 ? 0.357 -0.848 -11.644 1.00 93.81 172 LEU A CA 1
ATOM 1318 C C . LEU A 1 172 ? -0.138 -0.522 -13.065 1.00 93.81 172 LEU A C 1
ATOM 1320 O O . LEU A 1 172 ? 0.528 0.225 -13.775 1.00 93.81 172 LEU A O 1
ATOM 1324 N N . THR A 1 173 ? -1.294 -1.050 -13.480 1.00 94.00 173 THR A N 1
ATOM 1325 C CA . THR A 1 173 ? -1.857 -0.801 -14.819 1.00 94.00 173 THR A CA 1
ATOM 1326 C C . THR A 1 173 ? -1.951 0.698 -15.116 1.00 94.00 173 THR A C 1
ATOM 1328 O O . THR A 1 173 ? -2.484 1.464 -14.300 1.00 94.00 173 THR A O 1
ATOM 1331 N N . GLY A 1 174 ? -1.427 1.104 -16.276 1.00 95.00 174 GLY A N 1
ATOM 1332 C CA . GLY A 1 174 ? -1.470 2.479 -16.783 1.00 95.00 174 GLY A CA 1
ATOM 1333 C C . GLY A 1 174 ? -0.522 3.463 -16.088 1.00 95.00 174 GLY A C 1
ATOM 1334 O O . GLY A 1 174 ? -0.517 4.647 -16.414 1.00 95.00 174 GLY A O 1
ATOM 1335 N N . ILE A 1 175 ? 0.226 3.035 -15.065 1.00 94.75 175 ILE A N 1
ATOM 1336 C CA . ILE A 1 175 ? 1.011 3.956 -14.236 1.00 94.75 175 ILE A CA 1
ATOM 1337 C C . ILE A 1 175 ? 2.253 4.471 -14.969 1.00 94.75 175 ILE A C 1
ATOM 1339 O O . ILE A 1 175 ? 2.588 5.649 -14.836 1.00 94.75 175 ILE A O 1
ATOM 1343 N N . TRP A 1 176 ? 2.941 3.616 -15.729 1.00 96.25 176 TRP A N 1
ATOM 1344 C CA . TRP A 1 176 ? 4.175 4.019 -16.402 1.00 96.25 176 TRP A CA 1
ATOM 1345 C C . TRP A 1 176 ? 3.895 4.982 -17.556 1.00 96.25 176 TRP A C 1
ATOM 1347 O O . TRP A 1 176 ? 4.645 5.940 -17.727 1.00 96.25 176 TRP A O 1
ATOM 1357 N N . GLU A 1 177 ? 2.791 4.788 -18.283 1.00 97.25 177 GLU A N 1
ATOM 1358 C CA . GLU A 1 177 ? 2.337 5.683 -19.345 1.00 97.25 177 GLU A CA 1
ATOM 1359 C C . GLU A 1 177 ? 2.060 7.068 -18.770 1.00 97.25 177 GLU A C 1
ATOM 1361 O O . GLU A 1 177 ? 2.534 8.070 -19.296 1.00 97.25 177 GLU A O 1
ATOM 1366 N N . MET A 1 178 ? 1.338 7.134 -17.647 1.00 96.38 178 MET A N 1
ATOM 1367 C CA . MET A 1 178 ? 1.030 8.406 -17.002 1.00 96.38 178 MET A CA 1
ATOM 1368 C C . MET A 1 178 ? 2.288 9.113 -16.469 1.00 96.38 178 MET A C 1
ATOM 1370 O O . MET A 1 178 ? 2.395 10.333 -16.598 1.00 96.38 178 MET A O 1
ATOM 1374 N N . ALA A 1 179 ? 3.254 8.378 -15.907 1.00 96.06 179 ALA A N 1
ATOM 1375 C CA . ALA A 1 179 ? 4.541 8.940 -15.484 1.00 96.06 179 ALA A CA 1
ATOM 1376 C C . ALA A 1 179 ? 5.362 9.467 -16.669 1.00 96.06 179 ALA A C 1
ATOM 1378 O O . ALA A 1 179 ? 5.875 10.585 -16.613 1.00 96.06 179 ALA A O 1
ATOM 1379 N N . ALA A 1 180 ? 5.424 8.707 -17.765 1.00 96.38 180 ALA A N 1
ATOM 1380 C CA . ALA A 1 180 ? 6.098 9.115 -18.991 1.00 96.38 180 ALA A CA 1
ATOM 1381 C C . ALA A 1 180 ? 5.443 10.358 -19.614 1.00 96.38 180 ALA A C 1
ATOM 1383 O O . ALA A 1 180 ? 6.144 11.310 -1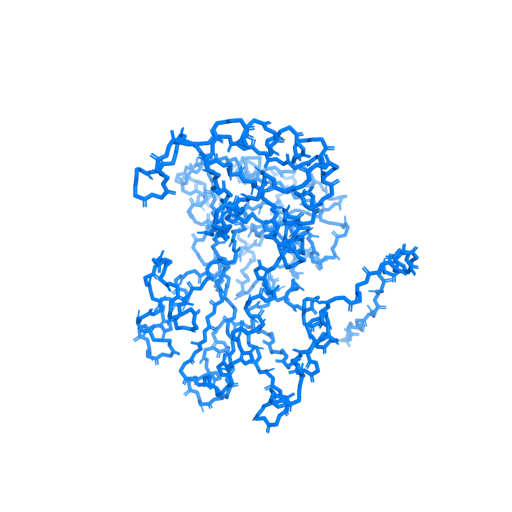9.939 1.00 96.38 180 ALA A O 1
ATOM 1384 N N . LEU A 1 181 ? 4.107 10.404 -19.701 1.00 96.62 181 LEU A N 1
ATOM 1385 C CA . LEU A 1 181 ? 3.365 11.561 -20.219 1.00 96.62 181 LEU A CA 1
ATOM 1386 C C . LEU A 1 181 ? 3.639 12.833 -19.424 1.00 96.62 181 LEU A C 1
ATOM 1388 O O . LEU A 1 181 ? 3.844 13.885 -20.025 1.00 96.62 181 LEU A O 1
ATOM 1392 N N . LYS A 1 182 ? 3.665 12.743 -18.088 1.00 96.00 182 LYS A N 1
ATOM 1393 C CA . LYS A 1 182 ? 3.980 13.895 -17.235 1.00 96.00 182 LYS A CA 1
ATOM 1394 C C . LYS A 1 182 ? 5.429 14.369 -17.388 1.00 96.00 182 LYS A C 1
ATOM 1396 O O . LYS A 1 182 ? 5.692 15.548 -17.177 1.00 96.00 182 LYS A O 1
ATOM 1401 N N . HIS A 1 183 ? 6.356 13.479 -17.745 1.00 93.62 183 HIS A N 1
ATOM 1402 C CA . HIS A 1 183 ? 7.731 13.857 -18.082 1.00 93.62 183 HIS A CA 1
ATOM 1403 C C . HIS A 1 183 ? 7.829 14.478 -19.490 1.00 93.62 183 HIS A C 1
ATOM 1405 O O . HIS A 1 183 ? 8.631 15.377 -19.724 1.00 93.62 183 HIS A O 1
ATOM 1411 N N . GLY A 1 184 ? 6.983 14.032 -20.420 1.00 95.19 184 GLY A N 1
ATOM 1412 C CA . GLY A 1 184 ? 6.800 14.609 -21.751 1.00 95.19 184 GLY A CA 1
ATOM 1413 C C . GLY A 1 184 ? 6.389 13.538 -22.771 1.00 95.19 184 GLY A C 1
ATOM 1414 O O . GLY A 1 184 ? 6.872 12.410 -22.656 1.00 95.19 184 GLY A O 1
ATOM 1415 N N . PRO A 1 185 ? 5.560 13.845 -23.791 1.00 94.12 185 PRO A N 1
ATOM 1416 C CA . PRO A 1 185 ? 5.007 12.838 -24.708 1.00 94.12 185 PRO A CA 1
ATOM 1417 C C . PRO A 1 185 ? 6.046 11.938 -25.392 1.00 94.12 185 PRO A C 1
ATOM 1419 O O . PRO A 1 185 ? 5.840 10.731 -25.475 1.00 94.12 185 PRO A O 1
ATOM 1422 N N . SER A 1 186 ? 7.198 12.492 -25.788 1.00 96.25 186 SER A N 1
ATOM 1423 C CA . SER A 1 186 ? 8.301 11.733 -26.403 1.00 96.25 186 SER A CA 1
ATOM 1424 C C . SER A 1 186 ? 8.912 10.672 -25.479 1.00 96.25 186 SER A C 1
ATOM 1426 O O . SER A 1 186 ? 9.541 9.729 -25.952 1.00 96.25 186 SER A O 1
ATOM 1428 N N . SER A 1 187 ? 8.705 10.779 -24.162 1.00 96.50 187 SER A N 1
ATOM 1429 C CA . SER A 1 187 ? 9.183 9.790 -23.188 1.00 96.50 187 SER A CA 1
ATOM 1430 C C . SER A 1 187 ? 8.508 8.429 -23.382 1.00 96.50 187 SER A C 1
ATOM 1432 O O . SER A 1 187 ? 9.131 7.406 -23.100 1.00 96.50 187 SER A O 1
ATOM 1434 N N . ILE A 1 188 ? 7.259 8.395 -23.873 1.00 97.12 188 ILE A N 1
ATOM 1435 C CA . ILE A 1 188 ? 6.579 7.138 -24.217 1.00 97.12 188 ILE A CA 1
ATOM 1436 C C . ILE A 1 188 ? 7.342 6.431 -25.335 1.00 97.12 188 ILE A C 1
ATOM 1438 O O . ILE A 1 188 ? 7.660 5.249 -25.201 1.00 97.12 188 ILE A O 1
ATOM 1442 N N . ASP A 1 189 ? 7.655 7.153 -26.410 1.00 96.69 189 ASP A N 1
ATOM 1443 C CA . ASP A 1 189 ? 8.310 6.583 -27.587 1.00 96.69 189 ASP A CA 1
ATOM 1444 C C . ASP A 1 189 ? 9.687 6.019 -27.222 1.00 96.69 189 ASP A C 1
ATOM 1446 O O . ASP A 1 189 ? 10.007 4.888 -27.591 1.00 96.69 189 ASP A O 1
ATOM 1450 N N . SER A 1 190 ? 10.461 6.749 -26.409 1.00 96.38 190 SER A N 1
ATOM 1451 C CA . SER A 1 190 ? 11.755 6.287 -25.890 1.00 96.38 190 SER A CA 1
ATOM 1452 C C . SER A 1 190 ? 11.634 5.007 -25.055 1.00 96.38 190 SER A C 1
ATOM 1454 O O . SER A 1 190 ? 12.441 4.088 -25.204 1.00 96.38 190 SER A O 1
ATOM 1456 N N . ILE A 1 191 ? 10.617 4.908 -24.190 1.00 97.00 191 ILE A N 1
ATOM 1457 C CA . ILE A 1 191 ? 10.364 3.698 -23.396 1.00 97.00 191 ILE A CA 1
ATOM 1458 C C . ILE A 1 191 ? 9.986 2.521 -24.299 1.00 97.00 191 ILE A C 1
ATOM 1460 O O . ILE A 1 191 ? 10.529 1.431 -24.131 1.00 97.00 191 ILE A O 1
ATOM 1464 N N . ILE A 1 192 ? 9.083 2.717 -25.263 1.00 96.75 192 ILE A N 1
ATOM 1465 C CA . ILE A 1 192 ? 8.643 1.653 -26.177 1.00 96.75 192 ILE A CA 1
ATOM 1466 C C . ILE A 1 192 ? 9.811 1.172 -27.046 1.00 96.75 192 ILE A C 1
ATOM 1468 O O . ILE A 1 192 ? 10.005 -0.037 -27.201 1.00 96.75 192 ILE A O 1
ATOM 1472 N N . ALA A 1 193 ? 10.626 2.095 -27.564 1.00 95.94 193 ALA A N 1
ATOM 1473 C CA . ALA A 1 193 ? 11.806 1.786 -28.367 1.00 95.94 193 ALA A CA 1
ATOM 1474 C C . ALA A 1 193 ? 12.835 0.933 -27.603 1.00 95.94 193 ALA A C 1
ATOM 1476 O O . ALA A 1 193 ? 13.510 0.098 -28.210 1.00 95.94 193 ALA A O 1
ATOM 1477 N N . ALA A 1 194 ? 12.899 1.072 -26.273 1.00 96.00 194 ALA A N 1
ATOM 1478 C CA . ALA A 1 194 ? 13.747 0.259 -25.403 1.00 96.00 194 ALA A CA 1
ATOM 1479 C C . ALA A 1 194 ? 13.259 -1.192 -25.212 1.00 96.00 194 ALA A C 1
ATOM 1481 O O . ALA A 1 194 ? 13.964 -1.987 -24.591 1.00 96.00 194 ALA A O 1
ATOM 1482 N N . LYS A 1 195 ? 12.087 -1.560 -25.757 1.00 96.88 195 LYS A N 1
ATOM 1483 C CA . LYS A 1 195 ? 11.509 -2.918 -25.726 1.00 96.88 195 LYS A CA 1
ATOM 1484 C C . LYS A 1 195 ? 11.460 -3.504 -24.304 1.00 96.88 195 LYS A C 1
ATOM 1486 O O . LYS A 1 195 ? 12.113 -4.517 -24.034 1.00 96.88 195 LYS A O 1
ATOM 1491 N N . PRO A 1 196 ? 10.699 -2.883 -23.386 1.00 97.62 196 PRO A N 1
ATOM 1492 C CA . PRO A 1 196 ? 10.661 -3.311 -21.999 1.00 97.62 196 PRO A CA 1
ATOM 1493 C C . PRO A 1 196 ? 10.124 -4.739 -21.880 1.00 97.62 196 PRO A C 1
ATOM 1495 O O . PRO A 1 196 ? 9.249 -5.168 -22.636 1.00 97.62 196 PRO A O 1
ATOM 1498 N N . ALA A 1 197 ? 10.617 -5.477 -20.889 1.00 97.88 197 ALA A N 1
ATOM 1499 C CA . ALA A 1 197 ? 9.984 -6.722 -20.490 1.00 97.88 197 ALA A CA 1
ATOM 1500 C C . ALA A 1 197 ? 8.648 -6.409 -19.798 1.00 97.88 197 ALA A C 1
ATOM 1502 O O . ALA A 1 197 ? 8.590 -5.626 -18.850 1.00 97.88 197 ALA A O 1
ATOM 1503 N N . TRP A 1 198 ? 7.570 -7.037 -20.258 1.00 97.44 198 TRP A N 1
ATOM 1504 C CA . TRP A 1 198 ? 6.240 -6.832 -19.694 1.00 97.44 198 TRP A CA 1
ATOM 1505 C C . TRP A 1 198 ? 5.974 -7.824 -18.568 1.00 97.44 198 TRP A C 1
ATOM 1507 O O . TRP A 1 198 ? 6.088 -9.032 -18.762 1.00 97.44 198 TRP A O 1
ATOM 1517 N N . ALA A 1 199 ? 5.612 -7.307 -17.398 1.00 96.44 199 ALA A N 1
ATOM 1518 C CA . ALA A 1 199 ? 5.127 -8.085 -16.269 1.00 96.44 199 ALA A CA 1
ATOM 1519 C C . ALA A 1 199 ? 3.601 -7.962 -16.160 1.00 96.44 199 ALA A C 1
ATOM 1521 O O . ALA A 1 199 ? 3.026 -6.898 -16.392 1.00 96.44 199 ALA A O 1
ATOM 1522 N N . THR A 1 200 ? 2.936 -9.038 -15.762 1.00 93.81 200 THR A N 1
ATOM 1523 C CA . THR A 1 200 ? 1.477 -9.111 -15.572 1.00 93.81 200 THR A CA 1
ATOM 1524 C C . THR A 1 200 ? 1.065 -8.985 -14.104 1.00 93.81 200 THR A C 1
ATOM 1526 O O . THR A 1 200 ? -0.117 -8.980 -13.769 1.00 93.81 200 THR A O 1
ATOM 1529 N N . SER A 1 201 ? 2.033 -8.884 -13.192 1.00 91.25 201 SER A N 1
ATOM 1530 C CA . SER A 1 201 ? 1.785 -8.707 -11.763 1.00 91.25 201 SER A CA 1
ATOM 1531 C C . SER A 1 201 ? 2.949 -8.003 -11.068 1.00 91.25 201 SER A C 1
ATOM 1533 O O . SER A 1 201 ? 4.069 -7.970 -11.575 1.00 91.25 201 SER A O 1
ATOM 1535 N N . CYS A 1 202 ? 2.708 -7.483 -9.860 1.00 92.31 202 CYS A N 1
ATOM 1536 C CA . CYS A 1 202 ? 3.771 -6.919 -9.024 1.00 92.31 202 CYS A CA 1
ATOM 1537 C C . CYS A 1 202 ? 4.856 -7.951 -8.683 1.00 92.31 202 CYS A C 1
ATOM 1539 O O . CYS A 1 202 ? 6.030 -7.606 -8.665 1.00 92.31 202 CYS A O 1
ATOM 1541 N N . GLY A 1 203 ? 4.469 -9.207 -8.430 1.00 90.31 203 GLY A N 1
ATOM 1542 C CA . GLY A 1 203 ? 5.420 -10.275 -8.112 1.00 90.31 203 GLY A CA 1
ATOM 1543 C C . GLY A 1 203 ? 6.331 -10.602 -9.294 1.00 90.31 203 GLY A C 1
ATOM 1544 O O . GLY A 1 203 ? 7.543 -10.691 -9.126 1.00 90.31 203 GLY A O 1
ATOM 1545 N N . GLU A 1 204 ? 5.766 -10.699 -10.498 1.00 93.19 204 GLU A N 1
ATOM 1546 C CA . GLU A 1 204 ? 6.540 -10.901 -11.728 1.00 93.19 204 GLU A CA 1
ATOM 1547 C C . GLU A 1 204 ? 7.468 -9.713 -12.018 1.00 93.19 204 GLU A C 1
ATOM 1549 O O . GLU A 1 204 ? 8.639 -9.911 -12.333 1.00 93.19 204 GLU A O 1
ATOM 1554 N N . LEU A 1 205 ? 6.982 -8.481 -11.831 1.00 94.88 205 LEU A N 1
ATOM 1555 C CA . LEU A 1 205 ? 7.782 -7.273 -12.032 1.00 94.88 205 LEU A CA 1
ATOM 1556 C C . LEU A 1 205 ? 9.007 -7.240 -11.109 1.00 94.88 205 LEU A C 1
ATOM 1558 O O . LEU A 1 205 ? 10.121 -7.004 -11.571 1.00 94.88 205 LEU A O 1
ATOM 1562 N N . ILE A 1 206 ? 8.813 -7.515 -9.817 1.00 93.06 206 ILE A N 1
ATOM 1563 C CA . ILE A 1 206 ? 9.913 -7.618 -8.849 1.00 93.06 206 ILE A CA 1
ATOM 1564 C C . ILE A 1 206 ? 10.851 -8.761 -9.245 1.00 93.06 206 ILE A C 1
ATOM 1566 O O . ILE A 1 206 ? 12.067 -8.580 -9.262 1.00 93.06 206 ILE A O 1
ATOM 1570 N N . SER A 1 207 ? 10.304 -9.919 -9.633 1.00 92.56 207 SER A N 1
ATOM 1571 C CA . SER A 1 207 ? 11.105 -11.059 -10.082 1.00 92.56 207 SER A CA 1
ATOM 1572 C C . SER A 1 207 ? 11.996 -10.701 -11.269 1.00 92.56 207 SER A C 1
ATOM 1574 O O . SER A 1 207 ? 13.118 -11.198 -11.335 1.00 92.56 207 SER A O 1
ATOM 1576 N N . HIS A 1 208 ? 11.551 -9.849 -12.198 1.00 95.44 208 HIS A N 1
ATOM 1577 C CA . HIS A 1 208 ? 12.393 -9.413 -13.313 1.00 95.44 208 HIS A CA 1
ATOM 1578 C C . HIS A 1 208 ? 13.641 -8.668 -12.828 1.00 95.44 208 HIS A C 1
ATOM 1580 O O . HIS A 1 208 ? 14.731 -8.926 -13.339 1.00 95.44 208 HIS A O 1
ATOM 1586 N N . LEU A 1 209 ? 13.506 -7.805 -11.816 1.00 93.50 209 LEU A N 1
ATOM 1587 C CA . LEU A 1 209 ? 14.641 -7.094 -11.228 1.00 93.50 209 LEU A CA 1
ATOM 1588 C C . LEU A 1 209 ? 15.578 -8.044 -10.467 1.00 93.50 209 LEU A C 1
ATOM 1590 O O . LEU A 1 209 ? 16.784 -8.037 -10.710 1.00 93.50 209 LEU A O 1
ATOM 1594 N N . VAL A 1 210 ? 15.029 -8.894 -9.593 1.00 91.12 210 VAL A N 1
ATOM 1595 C CA . VAL A 1 210 ? 15.811 -9.817 -8.745 1.00 91.12 210 VAL A CA 1
ATOM 1596 C C . VAL A 1 210 ? 16.594 -10.830 -9.585 1.00 91.12 210 VAL A C 1
ATOM 1598 O O . VAL A 1 210 ? 17.748 -11.130 -9.303 1.00 91.12 210 VAL A O 1
ATOM 1601 N N . THR A 1 211 ? 15.995 -11.348 -10.659 1.00 91.69 211 THR A N 1
ATOM 1602 C CA . THR A 1 211 ? 16.581 -12.443 -11.458 1.00 91.69 211 THR A CA 1
ATOM 1603 C C . THR A 1 211 ? 17.549 -11.994 -12.555 1.00 91.69 211 THR A C 1
ATOM 1605 O O . THR A 1 211 ? 18.013 -12.830 -13.327 1.00 91.69 211 THR A O 1
ATOM 1608 N N . GLY A 1 212 ? 17.851 -10.698 -12.689 1.00 92.12 212 GLY A N 1
ATOM 1609 C CA . GLY A 1 212 ? 18.720 -10.235 -13.783 1.00 92.12 212 GLY A CA 1
ATOM 1610 C C . GLY A 1 212 ? 18.005 -9.941 -15.101 1.00 92.12 212 GLY A C 1
ATOM 1611 O O . GLY A 1 212 ? 18.646 -9.476 -16.045 1.00 92.12 212 GLY A O 1
ATOM 1612 N N . ARG A 1 213 ? 16.695 -10.205 -15.200 1.00 95.62 213 ARG A N 1
ATOM 1613 C CA . ARG A 1 213 ? 15.926 -9.997 -16.439 1.00 95.62 213 ARG A CA 1
ATOM 1614 C C . ARG A 1 213 ? 15.731 -8.513 -16.760 1.00 95.62 213 ARG A C 1
ATOM 1616 O O . ARG A 1 213 ? 15.643 -8.162 -17.934 1.00 95.62 213 ARG A O 1
ATOM 1623 N N . ALA A 1 214 ? 15.690 -7.669 -15.736 1.00 96.44 214 ALA A N 1
ATOM 1624 C CA . ALA A 1 214 ? 15.663 -6.219 -15.834 1.00 96.44 214 ALA A CA 1
ATOM 1625 C C . ALA A 1 214 ? 16.752 -5.596 -14.951 1.00 96.44 214 ALA A C 1
ATOM 1627 O O . ALA A 1 214 ? 17.119 -6.147 -13.913 1.00 96.44 214 ALA A O 1
ATOM 1628 N N . ASP A 1 215 ? 17.247 -4.438 -15.367 1.00 96.12 215 ASP A N 1
ATOM 1629 C CA . ASP A 1 215 ? 18.147 -3.572 -14.605 1.00 96.12 215 ASP A CA 1
ATOM 1630 C C . ASP A 1 215 ? 17.372 -2.481 -13.856 1.00 96.12 215 ASP A C 1
ATOM 1632 O O . ASP A 1 215 ? 17.819 -2.002 -12.814 1.00 96.12 215 ASP A O 1
ATOM 1636 N N . ALA A 1 216 ? 16.197 -2.118 -14.378 1.00 96.94 216 ALA A N 1
ATOM 1637 C CA . ALA A 1 216 ? 15.314 -1.113 -13.813 1.00 96.94 216 ALA A CA 1
ATOM 1638 C C . ALA A 1 216 ? 13.842 -1.528 -13.934 1.00 96.94 216 ALA A C 1
ATOM 1640 O O . ALA A 1 216 ? 13.425 -2.092 -14.950 1.00 96.94 216 ALA A O 1
ATOM 1641 N N . ILE A 1 217 ? 13.044 -1.210 -12.915 1.00 97.31 217 ILE A N 1
ATOM 1642 C CA . ILE A 1 217 ? 11.583 -1.350 -12.924 1.00 97.31 217 ILE A CA 1
ATOM 1643 C C . ILE A 1 217 ? 10.914 -0.091 -12.391 1.00 97.31 217 ILE A C 1
ATOM 1645 O O . ILE A 1 217 ? 11.430 0.559 -11.484 1.00 97.31 217 ILE A O 1
ATOM 1649 N N . LEU A 1 218 ? 9.722 0.211 -12.900 1.00 97.50 218 LEU A N 1
ATOM 1650 C CA . LEU A 1 218 ? 8.853 1.228 -12.315 1.00 97.50 218 LEU A CA 1
ATOM 1651 C C . LEU A 1 218 ? 7.799 0.542 -11.434 1.00 97.50 218 LEU A C 1
ATOM 1653 O O . LEU A 1 218 ? 6.920 -0.157 -11.938 1.00 97.50 218 LEU A O 1
ATOM 1657 N N . GLY A 1 219 ? 7.919 0.697 -10.115 1.00 96.12 219 GLY A N 1
ATOM 1658 C CA . GLY A 1 219 ? 7.143 -0.046 -9.119 1.00 96.12 219 GLY A CA 1
ATOM 1659 C C . GLY A 1 219 ? 6.789 0.787 -7.889 1.00 96.12 219 GLY A C 1
ATOM 1660 O O . GLY A 1 219 ? 6.877 2.009 -7.903 1.00 96.12 219 GLY A O 1
ATOM 1661 N N . TRP A 1 220 ? 6.366 0.136 -6.808 1.00 96.19 220 TRP A N 1
ATOM 1662 C CA . TRP A 1 220 ? 6.025 0.837 -5.567 1.00 96.19 220 TRP A CA 1
ATOM 1663 C C . TRP A 1 220 ? 7.232 0.968 -4.650 1.00 96.19 220 TRP A C 1
ATOM 1665 O O . TRP A 1 220 ? 8.031 0.039 -4.540 1.00 96.19 220 TRP A O 1
ATOM 1675 N N . ASN A 1 221 ? 7.305 2.072 -3.911 1.00 95.12 221 ASN A N 1
ATOM 1676 C CA . ASN A 1 221 ? 8.305 2.277 -2.867 1.00 95.12 221 ASN A CA 1
ATOM 1677 C C . ASN A 1 221 ? 8.321 1.145 -1.820 1.00 95.12 221 ASN A C 1
ATOM 1679 O O . ASN A 1 221 ? 9.367 0.734 -1.323 1.00 95.12 221 ASN A O 1
ATOM 1683 N N . THR A 1 222 ? 7.158 0.558 -1.549 1.00 93.62 222 THR A N 1
ATOM 1684 C CA . THR A 1 222 ? 7.007 -0.561 -0.614 1.00 93.62 222 THR A CA 1
ATOM 1685 C C . THR A 1 222 ? 7.687 -1.851 -1.075 1.00 93.62 222 THR A C 1
ATOM 1687 O O . THR A 1 222 ? 7.821 -2.780 -0.284 1.00 93.62 222 THR A O 1
ATOM 1690 N N . PHE A 1 223 ? 8.116 -1.950 -2.340 1.00 91.19 223 PHE A N 1
ATOM 1691 C CA . PHE A 1 223 ? 8.817 -3.134 -2.845 1.00 91.19 223 PHE A CA 1
ATOM 1692 C C . PHE A 1 223 ? 10.195 -3.310 -2.211 1.00 91.19 223 PHE A C 1
ATOM 1694 O O . PHE A 1 223 ? 10.602 -4.447 -1.986 1.00 91.19 223 PHE A O 1
ATOM 1701 N N . ALA A 1 224 ? 10.862 -2.219 -1.825 1.00 76.38 224 ALA A N 1
ATOM 1702 C CA . ALA A 1 224 ? 12.123 -2.293 -1.088 1.00 76.38 224 ALA A CA 1
ATOM 1703 C C . ALA A 1 224 ? 11.954 -3.000 0.274 1.00 76.38 224 ALA A C 1
ATOM 1705 O O . ALA A 1 224 ? 12.840 -3.723 0.725 1.00 76.38 224 ALA A O 1
ATOM 1706 N N . GLY A 1 225 ? 10.775 -2.873 0.898 1.00 72.25 225 GLY A N 1
ATOM 1707 C CA . GLY A 1 225 ? 10.432 -3.582 2.134 1.00 72.25 225 GLY A CA 1
ATOM 1708 C C . GLY A 1 225 ? 10.245 -5.096 1.961 1.00 72.25 225 GLY A C 1
ATOM 1709 O O . GLY A 1 225 ? 10.204 -5.824 2.952 1.00 72.25 225 GLY A O 1
ATOM 1710 N N . PHE A 1 226 ? 10.153 -5.602 0.723 1.00 69.12 226 PHE A N 1
ATOM 1711 C CA . PHE A 1 226 ? 9.889 -7.014 0.422 1.00 69.12 226 PHE A CA 1
ATOM 1712 C C . PHE A 1 226 ? 11.129 -7.911 0.361 1.00 69.12 226 PHE A C 1
ATOM 1714 O O . PHE A 1 226 ? 10.996 -9.055 -0.067 1.00 69.12 226 PHE A O 1
ATOM 1721 N N . ARG A 1 227 ? 12.258 -7.476 0.942 1.00 58.78 227 ARG A N 1
ATOM 1722 C CA . ARG A 1 227 ? 13.462 -8.290 1.224 1.00 58.78 227 ARG A CA 1
ATOM 1723 C C . ARG A 1 227 ? 14.507 -8.372 0.116 1.00 58.78 227 ARG A C 1
ATOM 1725 O O . ARG A 1 227 ? 15.034 -9.456 -0.124 1.00 58.78 227 ARG A O 1
ATOM 1732 N N . ASP A 1 228 ? 14.883 -7.250 -0.478 1.00 66.62 228 ASP A N 1
ATOM 1733 C CA . ASP A 1 228 ? 16.131 -7.248 -1.233 1.00 66.62 228 ASP A CA 1
ATOM 1734 C C . ASP A 1 228 ? 17.050 -6.102 -0.784 1.00 66.62 228 ASP A C 1
ATOM 1736 O O . ASP A 1 228 ? 16.800 -4.946 -1.147 1.00 66.62 228 ASP A O 1
ATOM 1740 N N . PRO A 1 229 ? 18.094 -6.377 0.035 1.00 73.56 229 PRO A N 1
ATOM 1741 C CA . PRO A 1 229 ? 19.126 -5.379 0.297 1.00 73.56 229 PRO A CA 1
ATOM 1742 C C . PRO A 1 229 ? 19.781 -4.912 -1.008 1.00 73.56 229 PRO A C 1
ATOM 1744 O O . PRO A 1 229 ? 20.307 -3.805 -1.030 1.00 73.56 229 PRO A O 1
ATOM 1747 N N . ASP A 1 230 ? 19.663 -5.679 -2.094 1.00 82.50 230 ASP A N 1
ATOM 1748 C CA . ASP A 1 230 ? 20.247 -5.419 -3.401 1.00 82.50 230 ASP A CA 1
ATOM 1749 C C . ASP A 1 230 ? 19.333 -4.576 -4.304 1.00 82.50 230 ASP A C 1
ATOM 1751 O O . ASP A 1 230 ? 19.579 -4.472 -5.505 1.00 82.50 230 ASP A O 1
ATOM 1755 N N . MET A 1 231 ? 18.301 -3.916 -3.763 1.00 91.12 231 MET A N 1
ATOM 1756 C CA . MET A 1 231 ? 17.532 -2.899 -4.490 1.00 91.12 231 MET A CA 1
ATOM 1757 C C . MET A 1 231 ? 17.910 -1.477 -4.070 1.00 91.12 231 MET A C 1
ATOM 1759 O O . MET A 1 231 ? 17.916 -1.118 -2.889 1.00 91.12 231 MET A O 1
ATOM 1763 N N . PHE A 1 232 ? 18.183 -0.641 -5.068 1.00 93.12 232 PHE A N 1
ATOM 1764 C CA . PHE A 1 232 ? 18.213 0.808 -4.938 1.00 93.12 232 PHE A CA 1
ATOM 1765 C C . PHE A 1 232 ? 16.852 1.371 -5.357 1.00 93.12 232 PHE A C 1
ATOM 1767 O O . PHE A 1 232 ? 16.269 0.927 -6.345 1.00 93.12 232 PHE A O 1
ATOM 1774 N N . MET A 1 233 ? 16.344 2.353 -4.616 1.00 94.81 233 MET A N 1
ATOM 1775 C CA . MET A 1 233 ? 15.031 2.950 -4.848 1.00 94.81 233 MET A CA 1
ATOM 1776 C C . MET A 1 233 ? 15.158 4.465 -4.975 1.00 94.81 233 MET A C 1
ATOM 1778 O O . MET A 1 233 ? 15.698 5.118 -4.085 1.00 94.81 233 MET A O 1
ATOM 1782 N N . SER A 1 234 ? 14.592 5.014 -6.047 1.00 96.06 234 SER A N 1
ATOM 1783 C CA . SER A 1 234 ? 14.451 6.449 -6.279 1.00 96.06 234 SER A CA 1
ATOM 1784 C C . SER A 1 234 ? 12.969 6.810 -6.369 1.00 96.06 234 SER A C 1
ATOM 1786 O O . SER A 1 234 ? 12.267 6.388 -7.292 1.00 96.06 234 SER A O 1
ATOM 1788 N N . ILE A 1 235 ? 12.471 7.553 -5.377 1.00 96.25 235 ILE A N 1
ATOM 1789 C CA . ILE A 1 235 ? 11.101 8.080 -5.382 1.00 96.25 235 ILE A CA 1
ATOM 1790 C C . ILE A 1 235 ? 10.976 9.113 -6.501 1.00 96.25 235 ILE A C 1
ATOM 1792 O O . ILE A 1 235 ? 11.839 9.975 -6.659 1.00 96.25 235 ILE A O 1
ATOM 1796 N N . LEU A 1 236 ? 9.891 9.043 -7.274 1.00 96.88 236 LEU A N 1
ATOM 1797 C CA . LEU A 1 236 ? 9.656 10.020 -8.333 1.00 96.88 236 LEU A CA 1
ATOM 1798 C C . LEU A 1 236 ? 9.409 11.430 -7.755 1.00 96.88 236 LEU A C 1
ATOM 1800 O O . LEU A 1 236 ? 8.717 11.552 -6.737 1.00 96.88 236 LEU A O 1
ATOM 1804 N N . PRO A 1 237 ? 9.905 12.497 -8.416 1.00 95.38 237 PRO A N 1
ATOM 1805 C CA . PRO A 1 237 ? 9.608 13.877 -8.038 1.00 95.38 237 PRO A CA 1
ATOM 1806 C C . PRO A 1 237 ? 8.105 14.163 -8.010 1.00 95.38 237 PRO A C 1
ATOM 1808 O O . PRO A 1 237 ? 7.360 13.633 -8.836 1.00 95.38 237 PRO A O 1
ATOM 1811 N N . GLU A 1 238 ? 7.670 15.060 -7.122 1.00 95.06 238 GLU A N 1
ATOM 1812 C CA . GLU A 1 238 ? 6.252 15.387 -6.895 1.00 95.06 238 GLU A CA 1
ATOM 1813 C C . GLU A 1 238 ? 5.485 15.707 -8.190 1.00 95.06 238 GLU A C 1
ATOM 1815 O O . GLU A 1 238 ? 4.394 15.179 -8.406 1.00 95.06 238 GLU A O 1
ATOM 1820 N N . ALA A 1 239 ? 6.094 16.474 -9.101 1.00 95.44 239 ALA A N 1
ATOM 1821 C CA . ALA A 1 239 ? 5.495 16.854 -10.383 1.00 95.44 239 ALA A CA 1
ATOM 1822 C C . ALA A 1 239 ? 5.043 15.651 -11.236 1.00 95.44 239 ALA A C 1
ATOM 1824 O O . ALA A 1 239 ? 4.042 15.737 -11.949 1.00 95.44 239 ALA A O 1
ATOM 1825 N N . ILE A 1 240 ? 5.746 14.517 -11.142 1.00 95.50 240 ILE A N 1
ATOM 1826 C CA . ILE A 1 240 ? 5.457 13.291 -11.900 1.00 95.50 240 ILE A CA 1
ATOM 1827 C C . ILE A 1 240 ? 5.054 12.106 -11.008 1.00 95.50 240 ILE A C 1
ATOM 1829 O O . ILE A 1 240 ? 4.905 10.987 -11.496 1.00 95.50 240 ILE A O 1
ATOM 1833 N N . GLN A 1 241 ? 4.851 12.342 -9.712 1.00 95.75 241 GLN A N 1
ATOM 1834 C CA . GLN A 1 241 ? 4.524 11.310 -8.736 1.00 95.75 241 GLN A CA 1
ATOM 1835 C C . GLN A 1 241 ? 3.089 10.790 -8.930 1.00 95.75 241 GLN A C 1
ATOM 1837 O O . GLN A 1 241 ? 2.172 11.517 -9.335 1.00 95.75 241 GLN A O 1
ATOM 1842 N N . PHE A 1 242 ? 2.898 9.508 -8.619 1.00 95.31 242 PHE A N 1
ATOM 1843 C CA . PHE A 1 242 ? 1.605 8.844 -8.559 1.00 95.31 242 PHE A CA 1
ATOM 1844 C C . PHE A 1 242 ? 1.489 8.034 -7.279 1.00 95.31 242 PHE A C 1
ATOM 1846 O O . PHE A 1 242 ? 2.363 7.245 -6.929 1.00 95.31 242 PHE A O 1
ATOM 1853 N N . ARG A 1 243 ? 0.338 8.178 -6.626 1.00 95.00 243 ARG A N 1
ATOM 1854 C CA . ARG A 1 243 ? -0.014 7.413 -5.436 1.00 95.00 243 ARG A CA 1
ATOM 1855 C C . ARG A 1 243 ? -1.114 6.422 -5.761 1.00 95.00 243 ARG A C 1
ATOM 1857 O O . ARG A 1 243 ? -2.106 6.775 -6.401 1.00 95.00 243 ARG A O 1
ATOM 1864 N N . ARG A 1 244 ? -0.977 5.183 -5.284 1.00 94.50 244 ARG A N 1
ATOM 1865 C CA . ARG A 1 244 ? -2.070 4.198 -5.323 1.00 94.50 244 ARG A CA 1
ATOM 1866 C C . ARG A 1 244 ? -2.519 3.820 -3.916 1.00 94.50 244 ARG A C 1
ATOM 1868 O O . ARG A 1 244 ? -1.672 3.456 -3.096 1.00 94.50 244 ARG A O 1
ATOM 1875 N N . PRO A 1 245 ? -3.835 3.868 -3.639 1.00 94.69 245 PRO A N 1
ATOM 1876 C CA . PRO A 1 245 ? -4.360 3.482 -2.343 1.00 94.69 245 PRO A CA 1
ATOM 1877 C C . PRO A 1 245 ? -4.303 1.964 -2.163 1.00 94.69 245 PRO A C 1
ATOM 1879 O O . PRO A 1 245 ? -4.533 1.197 -3.099 1.00 94.69 245 PRO A O 1
ATOM 1882 N N . THR A 1 246 ? -4.053 1.539 -0.932 1.00 96.06 246 THR A N 1
ATOM 1883 C CA . THR A 1 246 ? -4.329 0.189 -0.448 1.00 96.06 246 THR A CA 1
ATOM 1884 C C . THR A 1 246 ? -5.648 0.214 0.300 1.00 96.06 246 THR A C 1
ATOM 1886 O O . THR A 1 246 ? -5.824 0.998 1.230 1.00 96.06 246 THR A O 1
ATOM 1889 N N . ILE A 1 247 ? -6.577 -0.635 -0.118 1.00 94.50 247 ILE A N 1
ATOM 1890 C CA . ILE A 1 247 ? -7.942 -0.672 0.401 1.00 94.50 247 ILE A CA 1
ATOM 1891 C C . ILE A 1 247 ? -8.172 -2.018 1.074 1.00 94.50 247 ILE A C 1
ATOM 1893 O O . ILE A 1 247 ? -7.654 -3.040 0.618 1.00 94.50 247 ILE A O 1
ATOM 1897 N N . ILE A 1 248 ? -8.974 -2.019 2.133 1.00 95.81 248 ILE A N 1
ATOM 1898 C CA . ILE A 1 248 ? -9.555 -3.225 2.716 1.00 95.81 248 ILE A CA 1
ATOM 1899 C C . ILE A 1 248 ? -11.077 -3.121 2.753 1.00 95.81 248 ILE A C 1
ATOM 1901 O O . ILE A 1 248 ? -11.635 -2.053 3.004 1.00 95.81 248 ILE A O 1
ATOM 1905 N N . CYS A 1 249 ? -11.756 -4.222 2.457 1.00 94.06 249 CYS A N 1
ATOM 1906 C CA . CYS A 1 249 ? -13.212 -4.281 2.408 1.00 94.06 249 CYS A CA 1
ATOM 1907 C C . CYS A 1 249 ? -13.721 -5.698 2.684 1.00 94.06 249 CYS A C 1
ATOM 1909 O O . CYS A 1 249 ? -12.966 -6.663 2.587 1.00 94.06 249 CYS A O 1
ATOM 1911 N N . SER A 1 250 ? -15.008 -5.821 3.002 1.00 94.69 250 SER A N 1
ATOM 1912 C CA . SER A 1 250 ? -15.689 -7.113 3.144 1.00 94.69 250 SER A CA 1
ATOM 1913 C C . SER A 1 250 ? -16.486 -7.400 1.865 1.00 94.69 250 SER A C 1
ATOM 1915 O O . SER A 1 250 ? -17.348 -6.584 1.515 1.00 94.69 250 SER A O 1
ATOM 1917 N N . PRO A 1 251 ? -16.242 -8.509 1.146 1.00 95.06 251 PRO A N 1
ATOM 1918 C CA . PRO A 1 251 ? -17.023 -8.839 -0.043 1.00 95.06 251 PRO A CA 1
ATOM 1919 C C . PRO A 1 251 ? -18.399 -9.413 0.308 1.00 95.06 251 PRO A C 1
ATOM 1921 O O . PRO A 1 251 ? -18.714 -9.678 1.470 1.00 95.06 251 PRO A O 1
ATOM 1924 N N . VAL A 1 252 ? -19.244 -9.620 -0.709 1.00 93.62 252 VAL A N 1
ATOM 1925 C CA . VAL A 1 252 ? -20.594 -10.190 -0.526 1.00 93.62 252 VAL A CA 1
ATOM 1926 C C . VAL A 1 252 ? -20.583 -11.610 0.048 1.00 93.62 252 VAL A C 1
ATOM 1928 O O . VAL A 1 252 ? -21.566 -12.009 0.667 1.00 93.62 252 VAL A O 1
ATOM 1931 N N . THR A 1 253 ? -19.472 -12.340 -0.099 1.00 95.44 253 THR A N 1
ATOM 1932 C CA . THR A 1 253 ? -19.264 -13.689 0.454 1.00 95.44 253 THR A CA 1
ATOM 1933 C C . THR A 1 253 ? -18.740 -13.691 1.900 1.00 95.44 253 THR A C 1
ATOM 1935 O O . THR A 1 253 ? -18.411 -14.755 2.428 1.00 95.44 253 THR A O 1
ATOM 1938 N N . CYS A 1 254 ? -18.673 -12.527 2.561 1.00 94.88 254 CYS A N 1
ATOM 1939 C CA . CYS A 1 254 ? -18.258 -12.410 3.960 1.00 94.88 254 CYS A CA 1
ATOM 1940 C C . CYS A 1 254 ? -19.264 -13.081 4.904 1.00 94.88 254 CYS A C 1
ATOM 1942 O O . CYS A 1 254 ? -20.416 -12.651 5.017 1.00 94.88 254 CYS A O 1
ATOM 1944 N N . ALA A 1 255 ? -18.804 -14.111 5.619 1.00 93.38 255 ALA A N 1
ATOM 1945 C CA . ALA A 1 255 ? -19.613 -14.867 6.573 1.00 93.38 255 ALA A CA 1
ATOM 1946 C C . ALA A 1 255 ? -19.299 -14.492 8.031 1.00 93.38 255 ALA A C 1
ATOM 1948 O O . ALA A 1 255 ? -20.183 -14.551 8.884 1.00 93.38 255 ALA A O 1
ATOM 1949 N N . ASN A 1 256 ? -18.063 -14.068 8.318 1.00 93.25 256 ASN A N 1
ATOM 1950 C CA . ASN A 1 256 ? -17.604 -13.672 9.649 1.00 93.25 256 ASN A CA 1
ATOM 1951 C C . ASN A 1 256 ? -17.425 -12.147 9.758 1.00 93.25 256 ASN A C 1
ATOM 1953 O O . ASN A 1 256 ? -16.309 -11.634 9.817 1.00 93.25 256 ASN A O 1
ATOM 1957 N N . GLN A 1 257 ? -18.543 -11.419 9.791 1.00 90.94 257 GLN A N 1
ATOM 1958 C CA . GLN A 1 257 ? -18.558 -9.952 9.876 1.00 90.94 257 GLN A CA 1
ATOM 1959 C C . GLN A 1 257 ? -17.894 -9.418 11.155 1.00 90.94 257 GLN A C 1
ATOM 1961 O O . GLN A 1 257 ? -17.144 -8.451 11.105 1.00 90.94 257 GLN A O 1
ATOM 1966 N N . GLU A 1 258 ? -18.125 -10.056 12.301 1.00 90.19 258 GLU A N 1
ATOM 1967 C CA . GLU A 1 258 ? -17.562 -9.615 13.584 1.00 90.19 258 GLU A CA 1
ATOM 1968 C C . GLU A 1 258 ? -16.034 -9.777 13.618 1.00 90.19 258 GLU A C 1
ATOM 1970 O O . GLU A 1 258 ? -15.314 -8.829 13.933 1.00 90.19 258 GLU A O 1
ATOM 1975 N N . GLY A 1 259 ? -15.524 -10.943 13.203 1.00 92.81 259 GLY A N 1
ATOM 1976 C CA . GLY A 1 259 ? -14.086 -11.187 13.093 1.00 92.81 259 GLY A CA 1
ATOM 1977 C C . GLY A 1 259 ? -13.419 -10.294 12.046 1.00 92.81 259 GLY A C 1
ATOM 1978 O O . GLY A 1 259 ? -12.312 -9.807 12.276 1.00 92.81 259 GLY A O 1
ATOM 1979 N N . ALA A 1 260 ? -14.105 -10.030 10.929 1.00 94.25 260 ALA A N 1
ATOM 1980 C CA . ALA A 1 260 ? -13.649 -9.086 9.916 1.00 94.25 260 ALA A CA 1
ATOM 1981 C C . ALA A 1 260 ? -13.504 -7.672 10.500 1.00 94.25 260 ALA A C 1
ATOM 1983 O O . ALA A 1 260 ? -12.470 -7.037 10.300 1.00 94.25 260 ALA A O 1
ATOM 1984 N N . SER A 1 261 ? -14.480 -7.208 11.288 1.00 91.19 261 SER A N 1
ATOM 1985 C CA . SER A 1 261 ? -14.421 -5.886 11.931 1.00 91.19 261 SER A CA 1
ATOM 1986 C C . SER A 1 261 ? -13.253 -5.820 12.888 1.00 91.19 261 SER A C 1
ATOM 1988 O O . SER A 1 261 ? -12.429 -4.921 12.788 1.00 91.19 261 SER A O 1
ATOM 1990 N N . ALA A 1 262 ? -13.133 -6.823 13.759 1.00 92.19 262 ALA A N 1
ATOM 1991 C CA . ALA A 1 262 ? -12.072 -6.876 14.748 1.00 92.19 262 ALA A CA 1
ATOM 1992 C C . ALA A 1 262 ? -10.679 -6.882 14.097 1.00 92.19 262 ALA A C 1
ATOM 1994 O O . ALA A 1 262 ? -9.746 -6.277 14.631 1.00 92.19 262 ALA A O 1
ATOM 1995 N N . PHE A 1 263 ? -10.513 -7.550 12.948 1.00 96.12 263 PHE A N 1
ATOM 1996 C CA . PHE A 1 263 ? -9.235 -7.549 12.236 1.00 96.12 263 PHE A CA 1
ATOM 1997 C C . PHE A 1 263 ? -8.972 -6.230 11.507 1.00 96.12 263 PHE A C 1
ATOM 1999 O O . PHE A 1 263 ? -7.843 -5.746 11.531 1.00 96.12 263 PHE A O 1
ATOM 2006 N N . VAL A 1 264 ? -10.000 -5.602 10.931 1.00 94.75 264 VAL A N 1
ATOM 2007 C CA . VAL A 1 264 ? -9.901 -4.239 10.393 1.00 94.75 264 VAL A CA 1
ATOM 2008 C C . VAL A 1 264 ? -9.497 -3.261 11.497 1.00 94.75 264 VAL A C 1
ATOM 2010 O O . VAL A 1 264 ? -8.524 -2.536 11.331 1.00 94.75 264 VAL A O 1
ATOM 2013 N N . ASP A 1 265 ? -10.148 -3.289 12.655 1.00 91.25 265 ASP A N 1
ATOM 2014 C CA . ASP A 1 265 ? -9.803 -2.420 13.785 1.00 91.25 265 ASP A CA 1
ATOM 2015 C C . ASP A 1 265 ? -8.366 -2.669 14.266 1.00 91.25 265 ASP A C 1
ATOM 2017 O O . ASP A 1 265 ? -7.643 -1.740 14.624 1.00 91.25 265 ASP A O 1
ATOM 2021 N N . HIS A 1 266 ? -7.892 -3.917 14.193 1.00 94.94 266 HIS A N 1
ATOM 2022 C CA . HIS A 1 266 ? -6.491 -4.241 14.456 1.00 94.94 266 HIS A CA 1
ATOM 2023 C C . HIS A 1 266 ? -5.527 -3.645 13.427 1.00 94.94 266 HIS A C 1
ATOM 2025 O O . HIS A 1 266 ? -4.468 -3.148 13.809 1.00 94.94 266 HIS A O 1
ATOM 2031 N N . ILE A 1 267 ? -5.884 -3.651 12.142 1.00 95.62 267 ILE A N 1
ATOM 2032 C CA . ILE A 1 267 ? -5.102 -3.012 11.071 1.00 95.62 267 ILE A CA 1
ATOM 2033 C C . ILE A 1 267 ? -4.992 -1.500 11.292 1.00 95.62 267 ILE A C 1
ATOM 2035 O O . ILE A 1 267 ? -3.928 -0.930 11.069 1.00 95.62 267 ILE A O 1
ATOM 2039 N N . PHE A 1 268 ? -6.058 -0.864 11.780 1.00 92.19 268 PHE A N 1
ATOM 2040 C CA . PHE A 1 268 ? -6.091 0.576 12.057 1.00 92.19 268 PHE A CA 1
ATOM 2041 C C . PHE A 1 268 ? -5.592 0.965 13.459 1.00 92.19 268 PHE A C 1
ATOM 2043 O O . PHE A 1 268 ? -5.527 2.157 13.769 1.00 92.19 268 PHE A O 1
ATOM 2050 N N . SER A 1 269 ? -5.205 -0.009 14.290 1.00 90.56 269 SER A N 1
ATOM 2051 C CA . SER A 1 269 ? -4.588 0.235 15.598 1.00 90.56 269 SER A CA 1
ATOM 2052 C C . SER A 1 269 ? -3.206 0.893 15.476 1.00 90.56 269 SER A C 1
ATOM 2054 O O . SER A 1 269 ? -2.571 0.824 14.425 1.00 90.56 269 SER A O 1
ATOM 2056 N N . GLU A 1 270 ? -2.694 1.472 16.568 1.00 87.56 270 GLU A N 1
ATOM 2057 C CA . GLU A 1 270 ? -1.332 2.038 16.636 1.00 87.56 270 GLU A CA 1
ATOM 2058 C C . GLU A 1 270 ? -0.274 1.028 16.160 1.00 87.56 270 GLU A C 1
ATOM 2060 O O . GLU A 1 270 ? 0.558 1.346 15.312 1.00 87.56 270 GLU A O 1
ATOM 2065 N N . GLN A 1 271 ? -0.373 -0.232 16.603 1.00 91.25 271 GLN A N 1
ATOM 2066 C CA . GLN A 1 271 ? 0.504 -1.307 16.133 1.00 91.25 271 GLN A CA 1
ATOM 2067 C C . GLN A 1 271 ? 0.365 -1.537 14.622 1.00 91.25 271 GLN A C 1
ATOM 2069 O O . GLN A 1 271 ? 1.372 -1.669 13.929 1.00 91.25 271 GLN A O 1
ATOM 2074 N N . GLY A 1 272 ? -0.869 -1.590 14.115 1.00 95.25 272 GLY A N 1
ATOM 2075 C CA . GLY A 1 272 ? -1.172 -1.738 12.691 1.00 95.25 272 GLY A CA 1
ATOM 2076 C C . GLY A 1 272 ? -0.511 -0.664 11.837 1.00 95.25 272 GLY A C 1
ATOM 2077 O O . GLY A 1 272 ? 0.221 -0.963 10.894 1.00 95.25 272 GLY A O 1
ATOM 2078 N N . ARG A 1 273 ? -0.689 0.590 12.239 1.00 93.00 273 ARG A N 1
ATOM 2079 C CA . ARG A 1 273 ? -0.139 1.764 11.560 1.00 93.00 273 ARG A CA 1
ATOM 2080 C C . ARG A 1 273 ? 1.385 1.796 11.598 1.00 93.00 273 ARG A C 1
ATOM 2082 O O . ARG A 1 273 ? 2.004 2.030 10.565 1.00 93.00 273 ARG A O 1
ATOM 2089 N N . ILE A 1 274 ? 1.997 1.465 12.737 1.00 90.94 274 ILE A N 1
ATOM 2090 C CA . ILE A 1 274 ? 3.457 1.315 12.830 1.00 90.94 274 ILE A CA 1
ATOM 2091 C C . ILE A 1 274 ? 3.950 0.269 11.823 1.00 90.94 274 ILE A C 1
ATOM 2093 O O . ILE A 1 274 ? 4.902 0.542 11.098 1.00 90.94 274 ILE A O 1
ATOM 2097 N N . GLN A 1 275 ? 3.290 -0.892 11.721 1.00 94.25 275 GLN A N 1
ATOM 2098 C CA . GLN A 1 275 ? 3.694 -1.931 10.765 1.00 94.25 275 GLN A CA 1
ATOM 2099 C C . GLN A 1 275 ? 3.608 -1.457 9.310 1.00 94.25 275 GLN A C 1
ATOM 2101 O O . GLN A 1 275 ? 4.540 -1.676 8.542 1.00 94.25 275 GLN A O 1
ATOM 2106 N N . TYR A 1 276 ? 2.518 -0.792 8.921 1.00 95.44 276 TYR A N 1
ATOM 2107 C CA . TYR A 1 276 ? 2.381 -0.270 7.560 1.00 95.44 276 TYR A CA 1
ATOM 2108 C C . TYR A 1 276 ? 3.408 0.831 7.250 1.00 95.44 276 TYR A C 1
ATOM 2110 O O . TYR A 1 276 ? 4.048 0.784 6.198 1.00 95.44 276 TYR A O 1
ATOM 2118 N N . SER A 1 277 ? 3.609 1.776 8.172 1.00 93.56 277 SER A N 1
ATOM 2119 C CA . SER A 1 277 ? 4.583 2.866 8.025 1.00 93.56 277 SER A CA 1
ATOM 2120 C C . SER A 1 277 ? 6.019 2.339 7.909 1.00 93.56 277 SER A C 1
ATOM 2122 O O . SER A 1 277 ? 6.741 2.703 6.983 1.00 93.56 277 SER A O 1
ATOM 2124 N N . GLN A 1 278 ? 6.407 1.376 8.755 1.00 92.38 278 GLN A N 1
ATOM 2125 C CA . GLN A 1 278 ? 7.719 0.714 8.689 1.00 92.38 278 GLN A CA 1
ATOM 2126 C C . GLN A 1 278 ? 7.971 -0.001 7.354 1.00 92.38 278 GLN A C 1
ATOM 2128 O O . GLN A 1 278 ? 9.121 -0.161 6.954 1.00 92.38 278 GLN A O 1
ATOM 2133 N N . MET A 1 279 ? 6.914 -0.427 6.658 1.00 93.25 279 MET A N 1
ATOM 2134 C CA . MET A 1 279 ? 7.009 -1.050 5.335 1.00 93.25 279 MET A CA 1
ATOM 2135 C C . MET A 1 279 ? 6.832 -0.055 4.174 1.00 93.25 279 MET A C 1
ATOM 2137 O O . MET A 1 279 ? 6.722 -0.473 3.021 1.00 93.25 279 MET A O 1
ATOM 2141 N N . GLY A 1 280 ? 6.821 1.251 4.457 1.00 93.88 280 GLY A N 1
ATOM 2142 C CA . GLY A 1 280 ? 6.843 2.319 3.458 1.00 93.88 280 GLY A CA 1
ATOM 2143 C C . GLY A 1 280 ? 5.474 2.808 2.986 1.00 93.88 280 GLY A C 1
ATOM 2144 O O . GLY A 1 280 ? 5.411 3.540 2.000 1.00 93.88 280 GLY A O 1
ATOM 2145 N N . TRP A 1 281 ? 4.372 2.424 3.638 1.00 95.81 281 TRP A N 1
ATOM 2146 C CA . TRP A 1 281 ? 3.075 3.033 3.334 1.00 95.81 281 TRP A CA 1
ATOM 2147 C C . TRP A 1 281 ? 2.988 4.431 3.937 1.00 95.81 281 TRP A C 1
ATOM 2149 O O . TRP A 1 281 ? 3.202 4.617 5.134 1.00 95.81 281 TRP A O 1
ATOM 2159 N N . THR A 1 282 ? 2.559 5.385 3.120 1.00 94.00 282 THR A N 1
ATOM 2160 C CA . THR A 1 282 ? 2.105 6.693 3.588 1.00 94.00 282 THR A CA 1
ATOM 2161 C C . THR A 1 282 ? 0.690 6.519 4.129 1.00 94.00 282 THR A C 1
ATOM 2163 O O . THR A 1 282 ? -0.190 6.043 3.412 1.00 94.00 282 THR A O 1
ATOM 2166 N N . LEU A 1 283 ? 0.455 6.838 5.397 1.00 92.62 283 LEU A N 1
ATOM 2167 C CA . LEU A 1 283 ? -0.845 6.637 6.042 1.00 92.62 283 LEU A CA 1
ATOM 2168 C C . LEU A 1 283 ? -1.659 7.933 6.054 1.00 92.62 283 LEU A C 1
ATOM 2170 O O . LEU A 1 283 ? -1.060 9.006 6.035 1.00 92.62 283 LEU A O 1
ATOM 2174 N N . PRO A 1 284 ? -3.002 7.857 6.098 1.00 88.06 284 PRO A N 1
ATOM 2175 C CA . PRO A 1 284 ? -3.819 9.019 6.415 1.00 88.06 284 PRO A CA 1
ATOM 2176 C C . PRO A 1 284 ? -3.443 9.544 7.795 1.00 88.06 284 PRO A C 1
ATOM 2178 O O . PRO A 1 284 ? -3.152 8.741 8.700 1.00 88.06 284 PRO A O 1
ATOM 2181 N N . ASP A 1 285 ? -3.493 10.867 7.943 1.00 81.62 285 ASP A N 1
ATOM 2182 C CA . ASP A 1 285 ? -3.388 11.505 9.246 1.00 81.62 285 ASP A CA 1
ATOM 2183 C C . ASP A 1 285 ? -4.401 10.864 10.188 1.00 81.62 285 ASP A C 1
ATOM 2185 O O . ASP A 1 285 ? -5.543 10.579 9.833 1.00 81.62 285 ASP A O 1
ATOM 2189 N N . TRP A 1 286 ? -3.947 10.561 11.392 1.00 83.19 286 TRP A N 1
ATOM 2190 C CA . TRP A 1 286 ? -4.785 9.964 12.411 1.00 83.19 286 TRP A CA 1
ATOM 2191 C C . TRP A 1 286 ? -4.383 10.522 13.751 1.00 83.19 286 TRP A C 1
ATOM 2193 O O . TRP A 1 286 ? -3.247 10.960 13.954 1.00 83.19 286 TRP A O 1
ATOM 2203 N N . GLY A 1 287 ? -5.321 10.488 14.678 1.00 86.56 287 GLY A N 1
ATOM 2204 C CA . GLY A 1 287 ? -5.060 11.034 15.983 1.00 86.56 287 GLY A CA 1
ATOM 2205 C C . GLY A 1 287 ? -6.229 10.894 16.920 1.00 86.56 287 GLY A C 1
ATOM 2206 O O . GLY A 1 287 ? -7.179 10.139 16.701 1.00 86.56 287 GLY A O 1
ATOM 2207 N N . VAL A 1 288 ? -6.126 11.651 17.992 1.00 88.50 288 VAL A N 1
ATOM 2208 C CA . VAL A 1 288 ? -7.126 11.743 19.032 1.00 88.50 288 VAL A CA 1
ATOM 2209 C C . VAL A 1 288 ? -7.479 13.203 19.188 1.00 88.50 288 VAL A C 1
ATOM 2211 O O . VAL A 1 288 ? -6.599 14.028 19.387 1.00 88.50 288 VAL A O 1
ATOM 2214 N N . LEU A 1 289 ? -8.762 13.516 19.129 1.00 90.31 289 LEU A N 1
ATOM 2215 C CA . LEU A 1 289 ? -9.276 14.794 19.572 1.00 90.31 289 LEU A CA 1
ATOM 2216 C C . LEU A 1 289 ? -9.672 14.662 21.044 1.00 90.31 289 LEU A C 1
ATOM 2218 O O . LEU A 1 289 ? -10.549 13.864 21.376 1.00 90.31 289 LEU A O 1
ATOM 2222 N N . ALA A 1 290 ? -9.016 15.422 21.915 1.00 91.19 290 ALA A N 1
ATOM 2223 C CA . ALA A 1 290 ? -9.360 15.543 23.326 1.00 91.19 290 ALA A CA 1
ATOM 2224 C C . ALA A 1 290 ? -10.026 16.902 23.570 1.00 91.19 290 ALA A C 1
ATOM 2226 O O . ALA A 1 290 ? -9.410 17.951 23.360 1.00 91.19 290 ALA A O 1
ATOM 2227 N N . THR A 1 291 ? -11.282 16.884 24.011 1.00 89.31 291 THR A N 1
ATOM 2228 C CA . THR A 1 291 ? -12.040 18.092 24.353 1.00 89.31 291 THR A CA 1
ATOM 2229 C C . THR A 1 291 ? -11.962 18.339 25.856 1.00 89.31 291 THR A C 1
ATOM 2231 O O . THR A 1 291 ? -11.980 17.403 26.653 1.00 89.31 291 THR A O 1
ATOM 2234 N N . PHE A 1 292 ? -11.862 19.600 26.271 1.00 86.75 292 PHE A N 1
ATOM 2235 C CA . PHE A 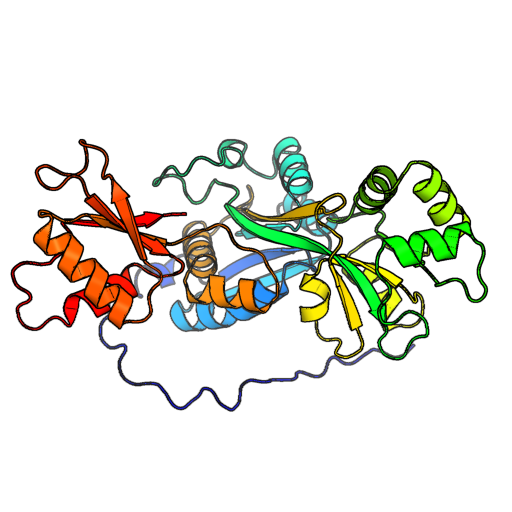1 292 ? -11.729 19.974 27.681 1.00 86.75 292 PHE A CA 1
ATOM 2236 C C . PHE A 1 292 ? -12.799 20.991 28.083 1.00 86.75 292 PHE A C 1
ATOM 2238 O O . PHE A 1 292 ? -13.357 21.699 27.246 1.00 86.75 292 PHE A O 1
ATOM 2245 N N . ASP A 1 293 ? -13.066 21.077 29.383 1.00 85.69 293 ASP A N 1
ATOM 2246 C CA . ASP A 1 293 ? -14.073 21.961 29.977 1.00 85.69 293 ASP A CA 1
ATOM 2247 C C . ASP A 1 293 ? -13.591 23.408 30.173 1.00 85.69 293 ASP A C 1
ATOM 2249 O O . ASP A 1 293 ? -14.393 24.334 30.230 1.00 85.69 293 ASP A O 1
ATOM 2253 N N . SER A 1 294 ? -12.279 23.632 30.267 1.00 87.06 294 SER A N 1
ATOM 2254 C CA . SER A 1 294 ? -11.701 24.946 30.552 1.00 87.06 294 SER A CA 1
ATOM 2255 C C . SER A 1 294 ? -10.392 25.182 29.798 1.00 87.06 294 SER A C 1
ATOM 2257 O O . SER A 1 294 ? -9.644 24.246 29.512 1.00 87.06 294 SER A O 1
ATOM 2259 N N . ALA A 1 295 ? -10.065 26.449 29.526 1.00 89.00 295 ALA A N 1
ATOM 2260 C CA . ALA A 1 295 ? -8.795 26.818 28.890 1.00 89.00 295 ALA A CA 1
ATOM 2261 C C . ALA A 1 295 ? -7.587 26.390 29.745 1.00 89.00 295 ALA A C 1
ATOM 2263 O O . ALA A 1 295 ? -6.563 25.955 29.226 1.00 89.00 295 ALA A O 1
ATOM 2264 N N . THR A 1 296 ? -7.730 26.441 31.072 1.00 89.12 296 THR A N 1
ATOM 2265 C CA . THR A 1 296 ? -6.720 25.944 32.014 1.00 89.12 296 THR A CA 1
ATOM 2266 C C . THR A 1 296 ? -6.483 24.441 31.858 1.00 89.12 296 THR A C 1
ATOM 2268 O O . THR A 1 296 ? -5.334 24.004 31.920 1.00 89.12 296 THR A O 1
ATOM 2271 N N . SER A 1 297 ? -7.541 23.649 31.652 1.00 88.50 297 SER A N 1
ATOM 2272 C CA . SER A 1 297 ? -7.436 22.207 31.394 1.00 88.50 297 SER A CA 1
ATOM 2273 C C . SER A 1 297 ? -6.745 21.923 30.057 1.00 88.50 297 SER A C 1
ATOM 2275 O O . SER A 1 297 ? -5.875 21.057 30.020 1.00 88.50 297 SER A O 1
ATOM 2277 N N . VAL A 1 298 ? -7.048 22.698 29.004 1.00 91.31 298 VAL A N 1
ATOM 2278 C CA . VAL A 1 298 ? -6.366 22.605 27.696 1.00 91.31 298 VAL A CA 1
ATOM 2279 C C . VAL A 1 298 ? -4.866 22.859 27.846 1.00 91.31 298 VAL A C 1
ATOM 2281 O O . VAL A 1 298 ? -4.072 21.988 27.514 1.00 91.31 298 VAL A O 1
ATOM 2284 N N . MET A 1 299 ? -4.460 23.994 28.429 1.00 92.06 299 MET A N 1
ATOM 2285 C CA . MET A 1 299 ? -3.035 24.336 28.584 1.00 92.06 299 MET A CA 1
ATOM 2286 C C . MET A 1 299 ? -2.263 23.289 29.401 1.00 92.06 299 MET A C 1
ATOM 2288 O O . MET A 1 299 ? -1.110 22.976 29.107 1.00 92.06 299 MET A O 1
ATOM 2292 N N . LYS A 1 300 ? -2.890 22.734 30.447 1.00 91.69 300 LYS A N 1
ATOM 2293 C CA . LYS A 1 300 ? -2.284 21.658 31.244 1.00 91.69 300 LYS A CA 1
ATOM 2294 C C . LYS A 1 300 ? -2.154 20.372 30.435 1.00 91.69 300 LYS A C 1
ATOM 2296 O O . LYS A 1 300 ? -1.077 19.783 30.442 1.00 91.69 300 LYS A O 1
ATOM 2301 N N . GLY A 1 301 ? -3.225 19.960 29.756 1.00 91.75 301 GLY A N 1
ATOM 2302 C CA . GLY A 1 301 ? -3.247 18.780 28.895 1.00 91.75 301 GLY A CA 1
ATOM 2303 C C . GLY A 1 301 ? -2.186 18.854 27.800 1.00 91.75 301 GLY A C 1
ATOM 2304 O O . GLY A 1 301 ? -1.403 17.923 27.651 1.00 91.75 301 GLY A O 1
ATOM 2305 N N . GLU A 1 302 ? -2.097 19.986 27.102 1.00 94.50 302 GLU A N 1
ATOM 2306 C CA . GLU A 1 302 ? -1.123 20.229 26.033 1.00 94.50 302 GLU A CA 1
ATOM 2307 C C . GLU A 1 302 ? 0.307 20.076 26.545 1.00 94.50 302 GLU A C 1
ATOM 2309 O O . GLU A 1 302 ? 1.086 19.313 25.972 1.00 94.50 302 GLU A O 1
ATOM 2314 N N . ARG A 1 303 ? 0.631 20.722 27.672 1.00 94.31 303 ARG A N 1
ATOM 2315 C CA . ARG A 1 303 ? 1.955 20.617 28.291 1.00 94.31 303 ARG A CA 1
ATOM 2316 C C . ARG A 1 303 ? 2.327 19.173 28.615 1.00 94.31 303 ARG A C 1
ATOM 2318 O O . ARG A 1 303 ? 3.429 18.760 28.300 1.00 94.31 303 ARG A O 1
ATOM 2325 N N . LEU A 1 304 ? 1.426 18.394 29.207 1.00 92.06 304 LEU A N 1
ATOM 2326 C CA . LEU A 1 304 ? 1.722 17.009 29.598 1.00 92.06 304 LEU A CA 1
ATOM 2327 C C . LEU A 1 304 ? 1.895 16.082 28.412 1.00 92.06 304 LEU A C 1
ATOM 2329 O O . LEU A 1 304 ? 2.764 15.218 28.421 1.00 92.06 304 LEU A O 1
ATOM 2333 N N . LEU A 1 305 ? 1.030 16.233 27.414 1.00 93.75 305 LEU A N 1
ATOM 2334 C CA . LEU A 1 305 ? 1.105 15.436 26.202 1.00 93.75 305 LEU A CA 1
ATOM 2335 C C . LEU A 1 305 ? 2.398 15.779 25.445 1.00 93.75 305 LEU A C 1
ATOM 2337 O O . LEU A 1 305 ? 3.065 14.871 24.958 1.00 93.75 305 LEU A O 1
ATOM 2341 N N . THR A 1 306 ? 2.808 17.051 25.451 1.00 94.88 306 THR A N 1
ATOM 2342 C CA . THR A 1 306 ? 4.108 17.496 24.924 1.00 94.88 306 THR A CA 1
ATOM 2343 C C . THR A 1 306 ? 5.277 16.935 25.739 1.00 94.88 306 THR A C 1
ATOM 2345 O O . THR A 1 306 ? 6.217 16.400 25.159 1.00 94.88 306 THR A O 1
ATOM 2348 N N . ASP A 1 307 ? 5.205 16.986 27.075 1.00 93.69 307 ASP A N 1
ATOM 2349 C CA . ASP A 1 307 ? 6.208 16.409 27.986 1.00 93.69 307 ASP A CA 1
ATOM 2350 C C . ASP A 1 307 ? 6.320 14.876 27.808 1.00 93.69 307 ASP A C 1
ATOM 2352 O O . ASP A 1 307 ? 7.362 14.286 28.086 1.00 93.69 307 ASP A O 1
ATOM 2356 N N . ALA A 1 308 ? 5.261 14.228 27.310 1.00 92.88 308 ALA A N 1
ATOM 2357 C CA . ALA A 1 308 ? 5.216 12.816 26.924 1.00 92.88 308 ALA A CA 1
ATOM 2358 C C . ALA A 1 308 ? 5.651 12.549 25.466 1.00 92.88 308 ALA A C 1
ATOM 2360 O O . ALA A 1 308 ? 5.422 11.450 24.949 1.00 92.88 308 ALA A O 1
ATOM 2361 N N . GLU A 1 309 ? 6.251 13.543 24.804 1.00 95.06 309 GLU A N 1
ATOM 2362 C CA . GLU A 1 309 ? 6.726 13.497 23.415 1.00 95.06 309 GLU A CA 1
ATOM 2363 C C . GLU A 1 309 ? 5.616 13.172 22.396 1.00 95.06 309 GLU A C 1
ATOM 2365 O O . GLU A 1 309 ? 5.860 12.569 21.347 1.00 95.06 309 GLU A O 1
ATOM 2370 N N . LEU A 1 310 ? 4.369 13.552 22.693 1.00 92.94 310 LEU A N 1
ATOM 2371 C CA . LEU A 1 310 ? 3.265 13.448 21.743 1.00 92.94 310 LEU A CA 1
ATOM 2372 C C . LEU A 1 310 ? 3.196 14.705 20.872 1.00 92.94 310 LEU A C 1
ATOM 2374 O O . LEU A 1 310 ? 3.341 15.828 21.350 1.00 92.94 310 LEU A O 1
ATOM 2378 N N . SER A 1 311 ? 2.929 14.508 19.582 1.00 93.44 311 SER A N 1
ATOM 2379 C CA . SER A 1 311 ? 2.669 15.603 18.648 1.00 93.44 311 SER A CA 1
ATOM 2380 C C . SER A 1 311 ? 1.255 16.126 18.884 1.00 93.44 311 SER A C 1
ATOM 2382 O O . SER A 1 311 ? 0.284 15.409 18.638 1.00 93.44 311 SER A O 1
ATOM 2384 N N . VAL A 1 312 ? 1.149 17.350 19.395 1.00 96.06 312 VAL A N 1
ATOM 2385 C CA . VAL A 1 312 ? -0.122 17.991 19.741 1.00 96.06 312 VAL A CA 1
ATOM 2386 C C . VAL A 1 312 ? -0.313 19.302 18.989 1.00 96.06 312 VAL A C 1
ATOM 2388 O O . VAL A 1 312 ? 0.642 20.035 18.752 1.00 96.06 312 VAL A O 1
ATOM 2391 N N . GLU A 1 313 ? -1.562 19.598 18.655 1.00 95.25 313 GLU A N 1
ATOM 2392 C CA . GLU A 1 313 ? -2.014 20.858 18.081 1.00 95.25 313 GLU A CA 1
ATOM 2393 C C . GLU A 1 313 ? -3.266 21.315 18.839 1.00 95.25 313 GLU A C 1
ATOM 2395 O O . GLU A 1 313 ? -4.273 20.605 18.896 1.00 95.25 313 GLU A O 1
ATOM 2400 N N . THR A 1 314 ? -3.223 22.504 19.437 1.00 94.75 314 THR A N 1
ATOM 2401 C CA . THR A 1 314 ? -4.422 23.109 20.024 1.00 94.75 314 THR A CA 1
ATOM 2402 C C . THR A 1 314 ? -5.273 23.723 18.916 1.00 94.75 314 THR A C 1
ATOM 2404 O O . THR A 1 314 ? -4.845 24.655 18.237 1.00 94.75 314 THR A O 1
ATOM 2407 N N . ILE A 1 315 ? -6.502 23.231 18.761 1.00 93.12 315 ILE A N 1
ATOM 2408 C CA . ILE A 1 315 ? -7.435 23.663 17.717 1.00 93.12 315 ILE A CA 1
ATOM 2409 C C . ILE A 1 315 ? -8.720 24.262 18.310 1.00 93.12 315 ILE A C 1
ATOM 2411 O O . ILE A 1 315 ? -9.157 23.857 19.395 1.00 93.12 315 ILE A O 1
ATOM 2415 N N . PRO A 1 316 ? -9.390 25.193 17.605 1.00 91.12 316 PRO A N 1
ATOM 2416 C CA . PRO A 1 316 ? -10.707 25.669 18.008 1.00 91.12 316 PRO A CA 1
ATOM 2417 C C . PRO A 1 316 ? -11.726 24.521 18.059 1.00 91.12 316 PRO A C 1
ATOM 2419 O O . PRO A 1 316 ? -11.867 23.745 17.115 1.00 91.12 316 PRO A O 1
ATOM 2422 N N . THR A 1 317 ? -12.485 24.432 19.148 1.00 84.44 317 THR A N 1
ATOM 2423 C CA . THR A 1 317 ? -13.589 23.474 19.289 1.00 84.44 317 THR A CA 1
ATOM 2424 C C . THR A 1 317 ? -14.856 24.065 18.691 1.00 84.44 317 THR A C 1
ATOM 2426 O O . THR A 1 317 ? -15.253 25.167 19.081 1.00 84.44 317 THR A O 1
ATOM 2429 N N . PRO A 1 318 ? -15.555 23.354 17.789 1.00 74.69 318 PRO A N 1
ATOM 2430 C CA . PRO A 1 318 ? -16.869 23.789 17.340 1.00 74.69 318 PRO A CA 1
ATOM 2431 C C . PRO A 1 318 ? -17.792 24.015 18.544 1.00 74.69 318 PRO A C 1
ATOM 2433 O O . PRO A 1 318 ? -17.877 23.152 19.414 1.00 74.69 318 PRO A O 1
ATOM 2436 N N . ARG A 1 319 ? -18.533 25.134 18.577 1.00 70.69 319 ARG A N 1
ATOM 2437 C CA . ARG A 1 319 ? -19.403 25.530 19.713 1.00 70.69 319 ARG A CA 1
ATOM 2438 C C . ARG A 1 319 ? -20.377 24.444 20.192 1.00 70.69 319 ARG A C 1
ATOM 2440 O O . ARG A 1 319 ? -20.835 24.497 21.322 1.00 70.69 319 ARG A O 1
ATOM 2447 N N . ARG A 1 320 ? -20.701 23.461 19.347 1.00 71.56 320 ARG A N 1
ATOM 2448 C CA . ARG A 1 320 ? -21.558 22.321 19.714 1.00 71.56 320 ARG A CA 1
ATOM 2449 C C . ARG A 1 320 ? -20.892 21.298 20.648 1.00 71.56 320 ARG A C 1
ATOM 2451 O O . ARG A 1 320 ? -21.601 20.460 21.184 1.00 71.56 320 ARG A O 1
ATOM 2458 N N . PHE A 1 321 ? -19.568 21.342 20.809 1.00 67.31 321 PHE A N 1
ATOM 2459 C CA . PHE A 1 321 ? -18.776 20.369 21.576 1.00 67.31 321 PHE A CA 1
ATOM 2460 C C . PHE A 1 321 ? -18.064 20.970 22.802 1.00 67.31 321 PHE A C 1
ATOM 2462 O O . PHE A 1 321 ? -17.360 20.255 23.505 1.00 67.31 321 PHE A O 1
ATOM 2469 N N . SER A 1 322 ? -18.209 22.272 23.073 1.00 67.25 322 SER A N 1
ATOM 2470 C CA . SER A 1 322 ? -17.614 22.922 24.251 1.00 67.25 322 SER A CA 1
ATOM 2471 C C . SER A 1 322 ? -18.517 24.050 24.742 1.00 67.25 322 SER A C 1
ATOM 2473 O O . SER A 1 322 ? -18.946 24.879 23.938 1.00 67.25 322 SER A O 1
ATOM 2475 N N . SER A 1 323 ? -18.807 24.072 26.046 1.00 58.78 323 SER A N 1
ATOM 2476 C CA . SER A 1 323 ? -19.622 25.113 26.683 1.00 58.78 323 SER A CA 1
ATOM 2477 C C . SER A 1 323 ? -18.834 26.384 27.007 1.00 58.78 323 SER A C 1
ATOM 2479 O O . SER A 1 323 ? -19.426 27.456 26.952 1.00 58.78 323 SER A O 1
ATOM 2481 N N . ASP A 1 324 ? -17.525 26.292 27.294 1.00 67.31 324 ASP A N 1
ATOM 2482 C CA . ASP A 1 324 ? -16.831 27.387 27.996 1.00 67.31 324 ASP A CA 1
ATOM 2483 C C . ASP A 1 324 ? -15.448 27.790 27.450 1.00 67.31 324 ASP A C 1
ATOM 2485 O O . ASP A 1 324 ? -15.116 28.974 27.485 1.00 67.31 324 ASP A O 1
ATOM 2489 N N . CYS A 1 325 ? -14.619 26.873 26.932 1.00 72.88 325 CYS A N 1
ATOM 2490 C CA . CYS A 1 325 ? -13.237 27.217 26.545 1.00 72.88 325 CYS A CA 1
ATOM 2491 C C . CYS A 1 325 ? -13.010 27.383 25.041 1.00 72.88 325 CYS A C 1
ATOM 2493 O O . CYS A 1 325 ? -12.076 28.078 24.645 1.00 72.88 325 CYS A O 1
ATOM 2495 N N . GLY A 1 326 ? -13.841 26.751 24.205 1.00 81.88 326 GLY A N 1
ATOM 2496 C CA . GLY A 1 326 ? -13.726 26.833 22.750 1.00 81.88 326 GLY A CA 1
ATOM 2497 C C . GLY A 1 326 ? -12.452 26.215 22.161 1.00 81.88 326 GLY A C 1
ATOM 2498 O O . GLY A 1 326 ? -12.181 26.472 20.991 1.00 81.88 326 GLY A O 1
ATOM 2499 N N . SER A 1 327 ? -11.702 25.392 22.906 1.00 90.62 327 SER A N 1
ATOM 2500 C CA . SER A 1 327 ? -10.429 24.797 22.462 1.00 90.62 327 SER A CA 1
ATOM 2501 C C . SER A 1 327 ? -10.324 23.305 22.796 1.00 90.62 327 SER A C 1
ATOM 2503 O O . SER A 1 327 ? -10.764 22.853 23.850 1.00 90.62 327 SER A O 1
ATOM 2505 N N . SER A 1 328 ? -9.756 22.543 21.864 1.00 92.31 328 SER A N 1
ATOM 2506 C CA . SER A 1 328 ? -9.497 21.103 21.956 1.00 92.31 328 SER A CA 1
ATOM 2507 C C . SER A 1 328 ? -8.045 20.840 21.598 1.00 92.31 328 SER A C 1
ATOM 2509 O O . SER A 1 328 ? -7.402 21.668 20.958 1.00 92.31 328 SER A O 1
ATOM 2511 N N . ILE A 1 329 ? -7.539 19.674 21.978 1.00 93.50 329 ILE A N 1
ATOM 2512 C CA . ILE A 1 329 ? -6.207 19.228 21.584 1.00 93.50 329 ILE A CA 1
ATOM 2513 C C . ILE A 1 329 ? -6.378 18.121 20.558 1.00 93.50 329 ILE A C 1
ATOM 2515 O O . ILE A 1 329 ? -6.994 17.096 20.850 1.00 93.50 329 ILE A O 1
ATOM 2519 N N . LEU A 1 330 ? -5.834 18.325 19.366 1.00 92.81 330 LEU A N 1
ATOM 2520 C CA . LEU A 1 330 ? -5.583 17.262 18.414 1.00 92.81 330 LEU A CA 1
ATOM 2521 C C . LEU A 1 330 ? -4.221 16.644 18.733 1.00 92.81 330 LEU A C 1
ATOM 2523 O O . LEU A 1 330 ? -3.203 17.321 18.698 1.00 92.81 330 LEU A O 1
ATOM 2527 N N . ILE A 1 331 ? -4.195 15.357 19.059 1.00 93.56 331 ILE A N 1
ATOM 2528 C CA . ILE A 1 331 ? -2.972 14.591 19.265 1.00 93.56 331 ILE A CA 1
ATOM 2529 C C . ILE A 1 331 ? -2.753 13.682 18.059 1.00 93.56 331 ILE A C 1
ATOM 2531 O O . ILE A 1 331 ? -3.514 12.737 17.849 1.00 93.56 331 ILE A O 1
ATOM 2535 N N . HIS A 1 332 ? -1.712 13.942 17.278 1.00 90.69 332 HIS A N 1
ATOM 2536 C CA . HIS A 1 332 ? -1.397 13.179 16.077 1.00 90.69 332 HIS A CA 1
ATOM 2537 C C . HIS A 1 332 ? -0.739 11.842 16.412 1.00 90.69 332 HIS A C 1
ATOM 2539 O O . HIS A 1 332 ? 0.007 11.698 17.381 1.00 90.69 332 HIS A O 1
ATOM 2545 N N . ASN A 1 333 ? -0.966 10.864 15.541 1.00 86.62 333 ASN A N 1
ATOM 2546 C CA . ASN A 1 333 ? -0.274 9.584 15.514 1.00 86.62 333 ASN A CA 1
ATOM 2547 C C . ASN A 1 333 ? -0.306 8.796 16.836 1.00 86.62 333 ASN A C 1
ATOM 2549 O O . ASN A 1 333 ? 0.654 8.099 17.170 1.00 86.62 333 ASN A O 1
ATOM 2553 N N . THR A 1 334 ? -1.401 8.892 17.594 1.00 87.38 334 THR A N 1
ATOM 2554 C CA . THR A 1 334 ? -1.531 8.225 18.895 1.00 87.38 334 THR A CA 1
ATOM 2555 C C . THR A 1 334 ? -2.905 7.599 19.104 1.00 87.38 334 THR A C 1
ATOM 2557 O O . THR A 1 334 ? -3.892 7.976 18.471 1.00 87.38 334 THR A O 1
ATOM 2560 N N . SER A 1 335 ? -2.979 6.633 20.019 1.00 87.12 335 SER A N 1
ATOM 2561 C CA . SER A 1 335 ? -4.227 5.988 20.420 1.00 87.12 335 SER A CA 1
ATOM 2562 C C . SER A 1 335 ? -4.888 6.697 21.606 1.00 87.12 335 SER A C 1
ATOM 2564 O O . SER A 1 335 ? -4.223 7.243 22.487 1.00 87.12 335 SER A O 1
ATOM 2566 N N . ALA A 1 336 ? -6.221 6.622 21.683 1.00 87.38 336 ALA A N 1
ATOM 2567 C CA . ALA A 1 336 ? -6.992 7.163 22.807 1.00 87.38 336 ALA A CA 1
ATOM 2568 C C . ALA A 1 336 ? -6.527 6.594 24.159 1.00 87.38 336 ALA A C 1
ATOM 2570 O O . ALA A 1 336 ? -6.437 7.325 25.140 1.00 87.38 336 ALA A O 1
ATOM 2571 N N . ALA A 1 337 ? -6.172 5.305 24.203 1.00 86.50 337 ALA A N 1
ATOM 2572 C CA . ALA A 1 337 ? -5.661 4.652 25.406 1.00 86.50 337 ALA A CA 1
ATOM 2573 C C . ALA A 1 337 ? -4.331 5.256 25.882 1.00 86.50 337 ALA A C 1
ATOM 2575 O O . ALA A 1 337 ? -4.148 5.464 27.079 1.00 86.50 337 ALA A O 1
ATOM 2576 N N . ARG A 1 338 ? -3.420 5.580 24.956 1.00 87.75 338 ARG A N 1
ATOM 2577 C CA . ARG A 1 338 ? -2.142 6.222 25.279 1.00 87.75 338 ARG A CA 1
ATOM 2578 C C . ARG A 1 338 ? -2.337 7.660 25.758 1.00 87.75 338 ARG A C 1
ATOM 2580 O O . ARG A 1 338 ? -1.721 8.054 26.743 1.00 87.75 338 ARG A O 1
ATOM 2587 N N . VAL A 1 339 ? -3.234 8.413 25.118 1.00 90.56 339 VAL A N 1
ATOM 2588 C CA . VAL A 1 339 ? -3.624 9.758 25.578 1.00 90.56 339 VAL A CA 1
ATOM 2589 C C . VAL A 1 339 ? -4.200 9.691 26.990 1.00 90.56 339 VAL A C 1
ATOM 2591 O O . VAL A 1 339 ? -3.737 10.407 27.870 1.00 90.56 339 VAL A O 1
ATOM 2594 N N . LEU A 1 340 ? -5.146 8.781 27.240 1.00 90.06 340 LEU A N 1
ATOM 2595 C CA . LEU A 1 340 ? -5.738 8.576 28.563 1.00 90.06 340 LEU A CA 1
ATOM 2596 C C . LEU A 1 340 ? -4.701 8.199 29.620 1.00 90.06 340 LEU A C 1
ATOM 2598 O O . LEU A 1 340 ? -4.770 8.726 30.725 1.00 90.06 340 LEU A O 1
ATOM 2602 N N . PHE A 1 341 ? -3.741 7.333 29.286 1.00 90.06 341 PHE A N 1
ATOM 2603 C CA . PHE A 1 341 ? -2.654 6.955 30.187 1.00 90.06 341 PHE A CA 1
ATOM 2604 C C . PHE A 1 341 ? -1.826 8.176 30.612 1.00 90.06 341 PHE A C 1
ATOM 2606 O O . PHE A 1 341 ? -1.685 8.433 31.806 1.00 90.06 341 PHE A O 1
ATOM 2613 N N . HIS A 1 342 ? -1.342 8.973 29.655 1.00 89.88 342 HIS A N 1
ATOM 2614 C CA . HIS A 1 342 ? -0.525 10.151 29.965 1.00 89.88 342 HIS A CA 1
ATOM 2615 C C . HIS A 1 342 ? -1.302 11.246 30.677 1.00 89.88 342 HIS A C 1
ATOM 2617 O O . HIS A 1 342 ? -0.759 11.889 31.572 1.00 89.88 342 HIS A O 1
ATOM 2623 N N . LEU A 1 343 ? -2.574 11.430 30.314 1.00 88.62 343 LEU A N 1
ATOM 2624 C CA . LEU A 1 343 ? -3.438 12.309 31.075 1.00 88.62 343 LEU A CA 1
ATOM 2625 C C . LEU A 1 343 ? -3.528 11.767 32.506 1.00 88.62 343 LEU A C 1
ATOM 2627 O O . LEU A 1 343 ? -3.134 12.497 33.398 1.00 88.62 343 LEU A O 1
ATOM 2631 N N . SER A 1 344 ? -3.874 10.493 32.737 1.00 85.69 344 SER A N 1
ATOM 2632 C CA . SER A 1 344 ? -4.094 9.898 34.076 1.00 85.69 344 SER A CA 1
ATOM 2633 C C . SER A 1 344 ? -2.968 10.045 35.106 1.00 85.69 344 SER A C 1
ATOM 2635 O O . SER A 1 344 ? -3.232 10.029 36.307 1.00 85.69 344 SER A O 1
ATOM 2637 N N . GLU A 1 345 ? -1.731 10.242 34.660 1.00 80.12 345 GLU A N 1
ATOM 2638 C CA . GLU A 1 345 ? -0.554 10.345 35.525 1.00 80.12 345 GLU A CA 1
ATOM 2639 C C . GLU A 1 345 ? -0.367 11.735 36.179 1.00 80.12 345 GLU A C 1
ATOM 2641 O O . GLU A 1 345 ? 0.564 11.910 36.973 1.00 80.12 345 GLU A O 1
ATOM 2646 N N . MET A 1 346 ? -1.223 12.748 35.935 1.00 71.12 346 MET A N 1
ATOM 2647 C CA . MET A 1 346 ? -1.042 14.021 36.659 1.00 71.12 346 MET A CA 1
ATOM 2648 C C . MET A 1 346 ? -1.351 13.880 38.153 1.00 71.12 346 MET A C 1
ATOM 2650 O O . MET A 1 346 ? -2.477 13.619 38.585 1.00 71.12 346 MET A O 1
ATOM 2654 N N . LYS A 1 347 ? -0.381 14.234 38.995 1.00 56.25 347 LYS A N 1
ATOM 2655 C CA . LYS A 1 347 ? -0.657 14.531 40.405 1.00 56.25 347 LYS A CA 1
ATOM 2656 C C . LYS A 1 347 ? -1.600 15.746 40.490 1.00 56.25 347 LYS A C 1
ATOM 2658 O O . LYS A 1 347 ? -1.252 16.829 40.031 1.00 56.25 347 LYS A O 1
ATOM 2663 N N . GLY A 1 348 ? -2.792 15.561 41.072 1.00 62.12 348 GLY A N 1
ATOM 2664 C CA . GLY A 1 348 ? -3.861 16.582 41.147 1.00 62.12 348 GLY A CA 1
ATOM 2665 C C . GLY A 1 348 ? -5.106 16.297 40.288 1.00 62.12 348 GLY A C 1
ATOM 2666 O O . GLY A 1 348 ? -5.878 17.211 40.004 1.00 62.12 348 GLY A O 1
ATOM 2667 N N . PHE A 1 349 ? -5.296 15.033 39.895 1.00 52.19 349 PHE A N 1
ATOM 2668 C CA . PHE A 1 349 ? -6.135 14.542 38.795 1.00 52.19 349 PHE A CA 1
ATOM 2669 C C . PHE A 1 349 ? -7.643 14.819 38.804 1.00 52.19 349 PHE A C 1
ATOM 2671 O O . PHE A 1 349 ? -8.312 14.590 37.804 1.00 52.19 349 PHE A O 1
ATOM 2678 N N . ALA A 1 350 ? -8.210 15.369 39.873 1.00 58.53 350 ALA A N 1
ATOM 2679 C CA . ALA A 1 350 ? -9.661 15.530 39.955 1.00 58.53 350 ALA A CA 1
ATOM 2680 C C . ALA A 1 350 ? -10.254 16.574 38.976 1.00 58.53 350 ALA A C 1
ATOM 2682 O O . ALA A 1 350 ? -11.471 16.718 38.940 1.00 58.53 350 ALA A O 1
ATOM 2683 N N . LYS A 1 351 ? -9.442 17.339 38.220 1.00 57.38 351 LYS A N 1
ATOM 2684 C CA . LYS A 1 351 ? -9.923 18.512 37.452 1.00 57.38 351 LYS A CA 1
ATOM 2685 C C . LYS A 1 351 ? -9.441 18.653 36.000 1.00 57.38 351 LYS A C 1
ATOM 2687 O O . LYS A 1 351 ? -9.747 19.667 35.390 1.00 57.38 351 LYS A O 1
ATOM 2692 N N . CYS A 1 352 ? -8.688 17.705 35.437 1.00 61.62 352 CYS A N 1
ATOM 2693 C CA . CYS A 1 352 ? -8.211 17.798 34.041 1.00 61.62 352 CYS A CA 1
ATOM 2694 C C . CYS A 1 352 ? -8.559 16.555 33.213 1.00 61.62 352 CYS A C 1
ATOM 2696 O O . CYS A 1 352 ? -7.777 16.123 32.367 1.00 61.62 352 CYS A O 1
ATOM 2698 N N . HIS A 1 353 ? -9.734 15.974 33.456 1.00 68.44 353 HIS A N 1
ATOM 2699 C CA . HIS A 1 353 ? -10.261 14.949 32.568 1.00 68.44 353 HIS A CA 1
ATOM 2700 C C . HIS A 1 353 ? -10.807 15.607 31.298 1.00 68.44 353 HIS A C 1
ATOM 2702 O O . HIS A 1 353 ? -11.575 16.566 31.404 1.00 68.44 353 HIS A O 1
ATOM 2708 N N . PRO A 1 354 ? -10.439 15.110 30.108 1.00 71.56 354 PRO A N 1
ATOM 2709 C CA . PRO A 1 354 ? -11.128 15.516 28.903 1.00 71.56 354 PRO A CA 1
ATOM 2710 C C . PRO A 1 354 ? -12.595 15.104 29.016 1.00 71.56 354 PRO A C 1
ATOM 2712 O O . PRO A 1 354 ? -12.916 14.028 29.527 1.00 71.56 354 PRO A O 1
ATOM 2715 N N . VAL A 1 355 ? -13.474 15.986 28.555 1.00 73.50 355 VAL A N 1
ATOM 2716 C CA . VAL A 1 355 ? -14.920 15.752 28.516 1.00 73.50 355 VAL A CA 1
ATOM 2717 C C . VAL A 1 355 ? -15.223 14.655 27.500 1.00 73.50 355 VAL A C 1
ATOM 2719 O O . VAL A 1 355 ? -16.057 13.785 27.742 1.00 73.50 355 VAL A O 1
ATOM 2722 N N . GLU A 1 356 ? -14.496 14.665 26.386 1.00 81.75 356 GLU A N 1
ATOM 2723 C CA . GLU A 1 356 ? -14.605 13.684 25.321 1.00 81.75 356 GLU A CA 1
ATOM 2724 C C . GLU A 1 356 ? -13.224 13.383 24.736 1.00 81.75 356 GLU A C 1
ATOM 2726 O O . GLU A 1 356 ? -12.374 14.262 24.577 1.00 81.75 356 GLU A O 1
ATOM 2731 N N . ILE A 1 357 ? -13.008 12.113 24.405 1.00 82.12 357 ILE A N 1
ATOM 2732 C CA . ILE A 1 357 ? -11.871 11.652 23.617 1.00 82.12 357 ILE A CA 1
ATOM 2733 C C . ILE A 1 357 ? -12.439 10.899 22.424 1.00 82.12 357 ILE A C 1
ATOM 2735 O O . ILE A 1 357 ? -13.090 9.867 22.591 1.00 82.12 357 ILE A O 1
ATOM 2739 N N . ALA A 1 358 ? -12.158 11.398 21.227 1.00 82.12 358 ALA A N 1
ATOM 2740 C CA . ALA A 1 358 ? -12.573 10.779 19.979 1.00 82.12 358 ALA A CA 1
ATOM 2741 C C . ALA A 1 358 ? -11.348 10.473 19.116 1.00 82.12 358 ALA A C 1
ATOM 2743 O O . ALA A 1 358 ? -10.491 11.329 18.912 1.00 82.12 358 ALA A O 1
ATOM 2744 N N . SER A 1 359 ? -11.252 9.254 18.588 1.00 78.69 359 SER A N 1
ATOM 2745 C CA . SER A 1 359 ? -10.277 8.964 17.536 1.00 78.69 359 SER A CA 1
ATOM 2746 C C . SER A 1 359 ? -10.732 9.613 16.235 1.00 78.69 359 SER A C 1
ATOM 2748 O O . SER A 1 359 ? -11.883 9.442 15.836 1.00 78.69 359 SER A O 1
ATOM 2750 N N . ILE A 1 360 ? -9.826 10.331 15.576 1.00 77.75 360 ILE A N 1
ATOM 2751 C CA . ILE A 1 360 ? -10.064 10.891 14.249 1.00 77.75 360 ILE A CA 1
ATOM 2752 C C . ILE A 1 360 ? -9.259 10.111 13.205 1.00 77.75 360 ILE A C 1
ATOM 2754 O O . ILE A 1 360 ? -8.104 9.737 13.445 1.00 77.75 360 ILE A O 1
ATOM 2758 N N . PHE A 1 361 ? -9.913 9.821 12.080 1.00 63.59 361 PHE A N 1
ATOM 2759 C CA . PHE A 1 361 ? -9.408 9.025 10.963 1.00 63.59 361 PHE A CA 1
ATOM 2760 C C . PHE A 1 361 ? -9.773 9.661 9.631 1.00 63.59 361 PHE A C 1
ATOM 2762 O O . PHE A 1 361 ? -10.885 10.240 9.560 1.00 63.59 361 PHE A O 1
#

Foldseek 3Di:
DDDDDDDDDDPPPPPPPDDDDPPPPPDDQDPVCPPAQEAEEEEAQLVCPLVVVLQVVLCVVHVRHYHYDYDFLVVVLVCLVVLNFHQKYKFFFDVSVVVCCVVQFAPPVQVDPDPDPPPVANHWDWFFKWKKKKKFFAPDPCFPDGPVNLLVCLVVVDPPRWQEEEECEGSRHPLVVLLQVLVPNCSVVSVVVSVHHYDPGPVRQLVCRVVVVTRIYTDTPLVVLVDDPRMHIGGHDPSRMDMGTIIMHGTPSNPCSPSSVSSVVSCVDLSNSVSCVVSPGHGPKKWKKFAWAAPVLVVVLVVQCVVVVWDKDKDADDCVRYPYHRIIITTISDDPVVSCVSLVPDDVNPHNHGPDMDIDD

Sequence (361 aa):
MNSLHFHEWSPFNNLSQRGQRMSDFKQKPDSMKKKFSELIVFSAGGVAPPLTVLKRSFQARTGIAVKMYNGRPEELTAMIQKGERCDLLSLGAGFIADAMVSNGLLKESSVNMECSVNSALRQRKLIGWRDLALLTRRGSSFEGFDFSRLISCLSSGSNPLPKLSLASAGCLTGIWEMAALKHGPSSIDSIIAAKPAWATSCGELISHLVTGRADAILGWNTFAGFRDPDMFMSILPEAIQFRRPTIICSPVTCANQEGASAFVDHIFSEQGRIQYSQMGWTLPDWGVLATFDSATSVMKGERLLTDAELSVETIPTPRRFSSDCGSSILIHNTSAARVLFHLSEMKGFAKCHPVEIASIF

InterPro domains:
  IPR021778 Putative Se/S carrier protein-like [PF11823] (289-345)

Radius of gyration: 23.78 Å; chains: 1; bounding box: 49×54×70 Å

Organism: NCBI:txid2013854